Protein AF-A0A955QG50-F1 (afdb_monomer)

Mean predicted aligned error: 5.13 Å

Solvent-accessible surface area (backbone atoms only — not comparable to full-atom values): 16227 Å² total; per-residue (Å²): 112,68,72,60,51,57,48,51,42,65,69,33,20,55,44,67,72,51,50,56,52,47,50,49,50,26,64,75,69,47,32,50,77,40,66,50,76,29,57,61,63,21,25,65,44,49,73,52,28,36,18,30,50,44,84,69,51,75,44,53,45,12,76,39,41,97,53,35,20,29,28,38,55,55,22,59,63,15,66,42,45,92,40,68,67,59,18,54,53,26,35,52,34,35,53,65,24,54,72,37,94,56,36,37,80,37,75,40,63,43,28,57,66,54,53,51,50,39,41,74,71,58,24,31,45,79,72,46,82,53,102,56,37,34,36,50,37,74,31,93,53,49,86,51,36,50,40,35,35,31,39,53,87,32,45,86,80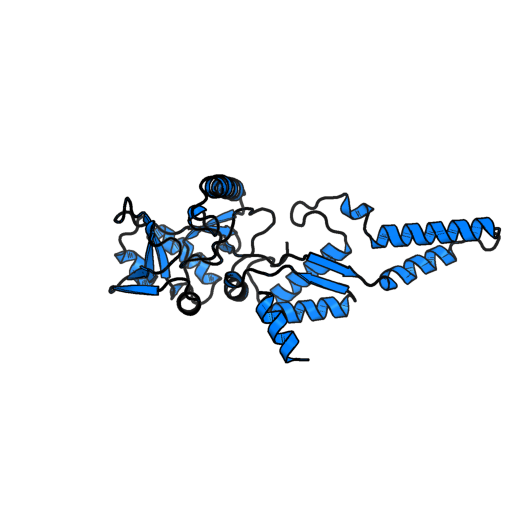,62,78,53,84,63,47,71,63,51,50,56,56,50,54,58,28,37,77,70,28,80,62,41,70,69,8,26,39,35,30,36,11,42,61,95,42,66,84,60,55,40,72,40,42,21,37,19,31,57,76,85,40,35,49,26,27,65,39,54,49,69,70,47,76,49,67,50,71,70,78,49,46,64,66,38,49,56,49,58,71,67,53,64,90,86,53,51,74,68,55,48,53,51,50,52,52,50,40,49,52,51,44,51,43,58,75,68,28,65,72,47,50,74,47,71,41,95,65,58,39,67,46,32,74,67,54,49,51,53,47,49,51,48,32,51,50,40,38,74,74,66,44,67,29,66,49,48,51,89

Foldseek 3Di:
DVVVVVVVCLQQLAAPLLVVLLVVLCVVQVKDWAWHRFQNLQSVVQVQQFAADFPLQPAAAACADLRHQFRFLQNCRHPCNPPPVSRVVNNVSSVSSCVDPFKDKAFDKDAPVSVVVCVVVQRWDFPDDDPFKTWIHRHPCRQFKTKMWGQLVNLVVPPEPPSVVNNVLQVLQCVRGPRSNRTTGMWMDTPVGRPPIYTTMGMGTPVVSGTHGHATGTPDMGHDLVVLVVVLVVQLVPQDPPDDPVSSVVSNVVSVVVSVCVNVQVVQQVDADPGQGRDHPVRVVSQVSSQVVSVVVVRRNHGRHD

Nearest PDB structures (foldseek):
  1k90-assembly1_C  TM=8.405E-01  e=2.624E-23  Bacillus anthracis
  1k90-assembly1_A  TM=8.238E-01  e=3.577E-23  Bacillus anthracis
  1k90-assembly1_B  TM=8.258E-01  e=9.065E-23  Bacillus anthracis
  1sk6-assembly3_C  TM=8.381E-01  e=2.297E-22  Bacillus anthracis
  2col-assembly1_A  TM=7.990E-01  e=1.303E-21  Bordetella pertussis

pLDDT: mean 93.06, std 5.3, range [60.09, 98.62]

Sequence (306 aa):
MERNETRAILESGIVPQHMEAFKNIANQENVFILFRPVNKNSTALIAQGYGTKGLDIHAKSSDWGPQAGFICTDQDLSKKFGDAGAVGKGNQDVVASLSKAHIVDLPLVITQERHRELMGEGKYAVKHREEHMLTLHQFKGDARYHMKLIPFQSLESSGIEGVAQLKQKIEGMGQKIQKLHEGYLVVYAKSEAPLASRPVFVLGYKDPGVPVTADYDVFAICPSLSRYSDAYRKRLEAIPTGATKKEQITAKWQALGKTVSEALGQRERRTVDPNMGQLTGLQRKIVQMMNDQVRGLGYQGGNVVH

Radius of gyration: 24.73 Å; Cα contacts (8 Å, |Δi|>4): 523; chains: 1; bounding box: 60×38×81 Å

Secondary structure (DSSP, 8-state):
-HHHHHHHHHHHTS-HHHHHHHHHHHHHHTEEEEEPPPPHHHHHHHHTT-EE--TT--SPPP-SSTTTTS-BSSGGGSTTTT-HHHHHHHHHHHHHHHTSTTEEEEE-EE-HHHHHHHHHTTS-EEEEEETTEEEEESSTTTTTEEEEEEEGGGSGGG--TTHHHHHHHHHHHHTTSTTGGGSEEEEEEETTEEEEEEE-EEEEETTTTEEEE----EEEEEE-GGGGHHHHHHHHHTS-TT--HHHHHHHHHHHHHHHHHHHTTTTGGGSPBTTTBS--HHHHHHHHHHHHHHHHTT--SS-S--

Structure (mmCIF, N/CA/C/O backbone):
data_AF-A0A955QG50-F1
#
_entry.id   AF-A0A955QG50-F1
#
loop_
_atom_site.group_PDB
_atom_site.id
_atom_site.type_symbol
_atom_site.label_atom_id
_atom_site.label_alt_id
_atom_site.label_comp_id
_atom_site.label_asym_id
_atom_site.label_entity_id
_atom_site.label_seq_id
_atom_site.pdbx_PDB_ins_code
_atom_site.Cartn_x
_atom_site.Cartn_y
_atom_site.Cartn_z
_atom_site.occupancy
_atom_site.B_iso_or_equiv
_atom_site.auth_seq_id
_atom_site.auth_comp_id
_atom_site.auth_asym_id
_atom_site.auth_atom_id
_atom_site.pdbx_PDB_model_num
ATOM 1 N N . MET A 1 1 ? -27.898 -11.590 -3.309 1.00 60.09 1 MET A N 1
ATOM 2 C CA . MET A 1 1 ? -27.102 -11.013 -2.205 1.00 60.09 1 MET A CA 1
ATOM 3 C C . MET A 1 1 ? -25.612 -11.218 -2.475 1.00 60.09 1 MET A C 1
ATOM 5 O O . MET A 1 1 ? -24.904 -10.230 -2.580 1.00 60.09 1 MET A O 1
ATOM 9 N N . GLU A 1 2 ? -25.190 -12.449 -2.773 1.00 66.75 2 GLU A N 1
ATOM 10 C CA . GLU A 1 2 ? -23.807 -12.837 -3.127 1.00 66.75 2 GLU A CA 1
ATOM 11 C C . GLU A 1 2 ? -23.157 -11.994 -4.249 1.00 66.75 2 GLU A C 1
ATOM 13 O O . GLU A 1 2 ? -22.043 -11.505 -4.097 1.00 66.75 2 GLU A O 1
ATOM 18 N N . ARG A 1 3 ? -23.888 -11.678 -5.333 1.00 70.38 3 ARG A N 1
ATOM 19 C CA . ARG A 1 3 ? -23.363 -10.821 -6.422 1.00 70.38 3 ARG A CA 1
ATOM 20 C C . ARG A 1 3 ? -22.988 -9.398 -5.979 1.00 70.38 3 ARG A C 1
ATOM 22 O O . ARG A 1 3 ? -22.080 -8.807 -6.558 1.00 70.38 3 ARG A O 1
ATOM 29 N N . ASN A 1 4 ? -23.685 -8.837 -4.988 1.00 85.25 4 ASN A N 1
ATOM 30 C CA . ASN A 1 4 ? -23.410 -7.476 -4.513 1.00 85.25 4 ASN A CA 1
ATOM 31 C C . ASN A 1 4 ? -22.177 -7.448 -3.611 1.00 85.25 4 ASN A C 1
ATOM 33 O O . ASN A 1 4 ? -21.406 -6.495 -3.661 1.00 85.25 4 ASN A O 1
ATOM 37 N N . GLU A 1 5 ? -21.978 -8.505 -2.828 1.00 88.31 5 GLU A N 1
ATOM 38 C CA . GLU A 1 5 ? -20.808 -8.659 -1.974 1.00 88.31 5 GLU A CA 1
ATOM 39 C C . GLU A 1 5 ? -19.536 -8.815 -2.805 1.00 88.31 5 GLU A C 1
ATOM 41 O O . GLU A 1 5 ? -18.619 -8.013 -2.658 1.00 88.31 5 GLU A O 1
ATOM 46 N N . THR A 1 6 ? -19.506 -9.755 -3.758 1.00 90.06 6 THR A N 1
ATOM 47 C CA . THR A 1 6 ? -18.345 -9.935 -4.645 1.00 90.06 6 THR A CA 1
ATOM 48 C C . THR A 1 6 ? -17.976 -8.633 -5.353 1.00 90.06 6 THR A C 1
ATOM 50 O O . THR A 1 6 ? -16.804 -8.265 -5.420 1.00 90.06 6 THR A O 1
ATOM 53 N N . ARG A 1 7 ? -18.979 -7.892 -5.840 1.00 92.88 7 ARG A N 1
ATOM 54 C CA . ARG A 1 7 ? -18.764 -6.591 -6.473 1.00 92.88 7 ARG A CA 1
ATOM 55 C C . ARG A 1 7 ? -18.164 -5.567 -5.506 1.00 92.88 7 ARG A C 1
ATOM 57 O O . ARG A 1 7 ? -17.213 -4.890 -5.881 1.00 92.88 7 ARG A O 1
ATOM 64 N N . ALA A 1 8 ? -18.684 -5.465 -4.283 1.00 93.06 8 ALA A N 1
ATOM 65 C CA . ALA A 1 8 ? -18.167 -4.538 -3.278 1.00 93.06 8 ALA A CA 1
ATOM 66 C C . ALA A 1 8 ? -16.707 -4.850 -2.908 1.00 93.06 8 ALA A C 1
ATOM 68 O O . ALA A 1 8 ? -15.890 -3.935 -2.815 1.00 93.06 8 ALA A O 1
ATOM 69 N N . ILE A 1 9 ? -16.355 -6.134 -2.776 1.00 93.75 9 ILE A N 1
ATOM 70 C CA . ILE A 1 9 ? -14.975 -6.568 -2.519 1.00 93.75 9 ILE A CA 1
ATOM 71 C C . ILE A 1 9 ? -14.063 -6.128 -3.669 1.00 93.75 9 ILE A C 1
ATOM 73 O O . ILE A 1 9 ? -13.053 -5.467 -3.429 1.00 93.75 9 ILE A O 1
ATOM 77 N N . LEU A 1 10 ? -14.445 -6.406 -4.918 1.00 90.94 10 LEU A N 1
ATOM 78 C CA . LEU A 1 10 ? -13.664 -6.017 -6.096 1.00 90.94 10 LEU A CA 1
ATOM 79 C C . LEU A 1 10 ? -13.509 -4.493 -6.234 1.00 90.94 10 LEU A C 1
ATOM 81 O O . LEU A 1 10 ? -12.442 -3.997 -6.596 1.00 90.94 10 LEU A O 1
ATOM 85 N N . GLU A 1 11 ? -14.562 -3.726 -5.951 1.00 94.12 11 GLU A N 1
ATOM 86 C CA . GLU A 1 11 ? -14.521 -2.264 -6.031 1.00 94.12 11 GLU A CA 1
ATOM 87 C C . GLU A 1 11 ? -13.719 -1.626 -4.887 1.00 94.12 11 GLU A C 1
ATOM 89 O O . GLU A 1 11 ? -13.136 -0.561 -5.095 1.00 94.12 11 GLU A O 1
ATOM 94 N N . SER A 1 12 ? -13.622 -2.288 -3.727 1.00 95.50 12 SER A N 1
ATOM 95 C CA . SER A 1 12 ? -12.855 -1.800 -2.573 1.00 95.50 12 SER A CA 1
ATOM 96 C C . SER A 1 12 ? -11.343 -1.743 -2.815 1.00 95.50 12 SER A C 1
ATOM 98 O O . SER A 1 12 ? -10.662 -0.930 -2.195 1.00 95.50 12 SER A O 1
ATOM 100 N N . GLY A 1 13 ? -10.814 -2.607 -3.690 1.00 95.62 13 GLY A N 1
ATOM 101 C CA . GLY A 1 13 ? -9.374 -2.784 -3.903 1.00 95.62 13 GLY A CA 1
ATOM 102 C C . GLY A 1 13 ? -8.652 -3.558 -2.787 1.00 95.62 13 GLY A C 1
ATOM 103 O O . GLY A 1 13 ? -7.428 -3.698 -2.834 1.00 95.62 13 GLY A O 1
ATOM 104 N N . ILE A 1 14 ? -9.373 -4.080 -1.792 1.00 97.31 14 ILE A N 1
ATOM 105 C CA . ILE A 1 14 ? -8.819 -4.971 -0.765 1.00 97.31 14 ILE A CA 1
ATOM 106 C C . ILE A 1 14 ? -8.705 -6.387 -1.338 1.00 97.31 14 ILE A C 1
ATOM 108 O O . ILE A 1 14 ? -9.565 -6.840 -2.093 1.00 97.31 14 ILE A O 1
ATOM 112 N N . VAL A 1 15 ? -7.634 -7.099 -0.981 1.00 97.19 15 VAL A N 1
ATOM 113 C CA . VAL A 1 15 ? -7.433 -8.492 -1.399 1.00 97.19 15 VAL A CA 1
ATOM 114 C C . VAL A 1 15 ? -8.582 -9.347 -0.840 1.00 97.19 15 VAL A C 1
ATOM 116 O O . VAL A 1 15 ? -8.819 -9.298 0.369 1.00 97.19 15 VAL A O 1
ATOM 119 N N . PRO A 1 16 ? -9.286 -10.153 -1.662 1.00 95.94 16 PRO A N 1
ATOM 120 C CA . PRO A 1 16 ? -10.487 -10.867 -1.219 1.00 95.94 16 PRO A CA 1
ATOM 121 C C . PRO A 1 16 ? -10.286 -11.722 0.038 1.00 95.94 16 PRO A C 1
ATOM 123 O O . PRO A 1 16 ? -11.096 -11.670 0.956 1.00 95.94 16 PRO A O 1
ATOM 126 N N . GLN A 1 17 ? -9.163 -12.439 0.129 1.00 96.38 17 GLN A N 1
ATOM 127 C CA . GLN A 1 17 ? -8.830 -13.260 1.299 1.00 96.38 17 GLN A CA 1
ATOM 128 C C . GLN A 1 17 ? -8.652 -12.419 2.575 1.00 96.38 17 GLN A C 1
ATOM 130 O O . GLN A 1 17 ? -9.072 -12.836 3.653 1.00 96.38 17 GLN A O 1
ATOM 135 N N . HIS A 1 18 ? -8.084 -11.212 2.460 1.00 97.88 18 HIS A N 1
ATOM 136 C CA . HIS A 1 18 ? -7.947 -10.288 3.589 1.00 97.88 18 HIS A CA 1
ATOM 137 C C . HIS A 1 18 ? -9.318 -9.757 4.026 1.00 97.88 18 HIS A C 1
ATOM 139 O O . HIS A 1 18 ? -9.587 -9.660 5.220 1.00 97.88 18 HIS A O 1
ATOM 145 N N . MET A 1 19 ? -10.211 -9.466 3.073 1.00 96.81 19 MET A N 1
ATOM 146 C CA . MET A 1 19 ? -11.571 -9.023 3.386 1.00 96.81 19 MET A CA 1
ATOM 147 C C . MET A 1 19 ? -12.362 -10.091 4.151 1.00 96.81 19 MET A C 1
ATOM 149 O O . MET A 1 19 ? -13.038 -9.764 5.125 1.00 96.81 19 MET A O 1
ATOM 153 N N . GLU A 1 20 ? -12.240 -11.366 3.776 1.00 95.94 20 GLU A N 1
ATOM 154 C CA . GLU A 1 20 ? -12.865 -12.464 4.526 1.00 95.94 20 GLU A CA 1
ATOM 155 C C . GLU A 1 20 ? -12.338 -12.555 5.965 1.00 95.94 20 GLU A C 1
ATOM 157 O O . GLU A 1 20 ? -13.119 -12.687 6.911 1.00 95.94 20 GLU A O 1
ATOM 162 N N . ALA A 1 21 ? -11.029 -12.384 6.167 1.00 97.56 21 ALA A N 1
ATOM 163 C CA . ALA A 1 21 ? -10.463 -12.299 7.510 1.00 97.56 21 ALA A CA 1
ATOM 164 C C . ALA A 1 21 ? -11.029 -11.109 8.309 1.00 97.56 21 ALA A C 1
ATOM 166 O O . ALA A 1 21 ? -11.374 -11.249 9.484 1.00 97.56 21 ALA A O 1
ATOM 167 N N . PHE A 1 22 ? -11.189 -9.944 7.678 1.00 98.06 22 PHE A N 1
ATOM 168 C CA . PHE A 1 22 ? -11.735 -8.753 8.335 1.00 98.06 22 PHE A CA 1
ATOM 169 C C . PHE A 1 22 ? -13.220 -8.897 8.676 1.00 98.06 22 PHE A C 1
ATOM 171 O O . PHE A 1 22 ? -13.640 -8.452 9.746 1.00 98.06 22 PHE A O 1
ATOM 178 N N . LYS A 1 23 ? -14.005 -9.579 7.834 1.00 97.00 23 LYS A N 1
ATOM 179 C CA . LYS A 1 23 ? -15.396 -9.947 8.140 1.00 97.00 23 LYS A CA 1
ATOM 180 C C . LYS A 1 23 ? -15.485 -10.806 9.401 1.00 97.00 23 LYS A C 1
ATOM 182 O O . LYS A 1 23 ? -16.332 -10.549 10.256 1.00 97.00 23 LYS A O 1
ATOM 187 N N . ASN A 1 24 ? -14.585 -11.776 9.564 1.00 97.38 24 ASN A N 1
ATOM 188 C CA . ASN A 1 24 ? -14.544 -12.608 10.768 1.00 97.38 24 ASN A CA 1
ATOM 189 C C . ASN A 1 24 ? -14.234 -11.785 12.024 1.00 97.38 24 ASN A C 1
ATOM 191 O O . ASN A 1 24 ? -14.904 -11.955 13.041 1.00 97.38 24 ASN A O 1
ATOM 195 N N . ILE A 1 25 ? -13.290 -10.841 11.939 1.00 98.06 25 ILE A N 1
ATOM 196 C CA . ILE A 1 25 ? -12.978 -9.919 13.044 1.00 98.06 25 ILE A CA 1
ATOM 197 C C . ILE A 1 25 ? -14.194 -9.052 13.391 1.00 98.06 25 ILE A C 1
ATOM 199 O O . ILE A 1 25 ? -14.537 -8.920 14.567 1.00 98.06 25 ILE A O 1
ATOM 203 N N . ALA A 1 26 ? -14.857 -8.479 12.383 1.00 97.62 26 ALA A N 1
ATOM 204 C CA . ALA A 1 26 ? -16.042 -7.644 12.565 1.00 97.62 26 ALA A CA 1
ATOM 205 C C . ALA A 1 26 ? -17.158 -8.398 13.310 1.00 97.62 26 ALA A C 1
ATOM 207 O O . ALA A 1 26 ? -17.719 -7.878 14.278 1.00 97.62 26 ALA A O 1
ATOM 208 N N . ASN A 1 27 ? -17.408 -9.653 12.921 1.00 96.94 27 ASN A N 1
ATOM 209 C CA . ASN A 1 27 ? -18.382 -10.529 13.571 1.00 96.94 27 ASN A CA 1
ATOM 210 C C . ASN A 1 27 ? -17.970 -10.895 15.004 1.00 96.94 27 ASN A C 1
ATOM 212 O O . ASN A 1 27 ? -18.775 -10.771 15.925 1.00 96.94 27 ASN A O 1
ATOM 216 N N . GLN A 1 28 ? -16.716 -11.309 15.208 1.00 96.06 28 GLN A N 1
ATOM 217 C CA . GLN A 1 28 ? -16.199 -11.717 16.516 1.00 96.06 28 GLN A CA 1
ATOM 218 C C . GLN A 1 28 ? -16.246 -10.575 17.537 1.00 96.06 28 GLN A C 1
ATOM 220 O O . GLN A 1 28 ? -16.615 -10.778 18.692 1.00 96.06 28 GLN A O 1
ATOM 225 N N . GLU A 1 29 ? -15.856 -9.370 17.127 1.00 95.25 29 GLU A N 1
ATOM 226 C CA . GLU A 1 29 ? -15.762 -8.221 18.028 1.00 95.25 29 GLU A CA 1
ATOM 227 C C . GLU A 1 29 ? -17.046 -7.383 18.073 1.00 95.25 29 GLU A C 1
ATOM 229 O O . GLU A 1 29 ? -17.126 -6.438 18.867 1.00 95.25 29 GLU A O 1
ATOM 234 N N . ASN A 1 30 ? -18.053 -7.759 17.274 1.00 95.25 30 ASN A N 1
ATOM 235 C CA . ASN A 1 30 ? -19.328 -7.067 17.112 1.00 95.25 30 ASN A CA 1
ATOM 236 C C . ASN A 1 30 ? -19.129 -5.571 16.800 1.00 95.25 30 ASN A C 1
ATOM 238 O O . ASN A 1 30 ? -19.565 -4.677 17.541 1.00 95.25 30 ASN A O 1
ATOM 242 N N . VAL A 1 31 ? -18.392 -5.313 15.718 1.00 96.00 31 VAL A N 1
ATOM 243 C CA . VAL A 1 31 ? -18.045 -3.972 15.238 1.00 96.00 31 VAL A CA 1
ATOM 244 C C . VAL A 1 31 ? -18.315 -3.853 13.739 1.00 96.00 31 VAL A C 1
ATOM 246 O O . VAL A 1 31 ? -18.146 -4.816 12.997 1.00 96.00 31 VAL A O 1
ATOM 249 N N . PHE A 1 32 ? -18.654 -2.653 13.268 1.00 97.50 32 PHE A N 1
ATOM 250 C CA . PHE A 1 32 ? -18.502 -2.330 11.847 1.00 97.50 32 PHE A CA 1
ATOM 251 C C . PHE A 1 32 ? -17.087 -1.818 11.587 1.00 97.50 32 PHE A C 1
ATOM 253 O O . PHE A 1 32 ? -16.575 -0.998 12.352 1.00 97.50 32 PHE A O 1
ATOM 260 N N . ILE A 1 33 ? -16.479 -2.269 10.492 1.00 97.69 33 ILE A N 1
ATOM 261 C CA . ILE A 1 33 ? -15.189 -1.778 10.002 1.00 97.69 33 ILE A CA 1
ATOM 262 C C . ILE A 1 33 ? -15.431 -1.173 8.623 1.00 97.69 33 ILE A C 1
ATOM 264 O O . ILE A 1 33 ? -15.958 -1.835 7.731 1.00 97.69 33 ILE A O 1
ATOM 268 N N . LEU A 1 34 ? -15.087 0.100 8.464 1.00 97.88 34 LEU A N 1
ATOM 269 C CA . LEU A 1 34 ? -15.244 0.839 7.220 1.00 97.88 34 LEU A CA 1
ATOM 270 C C . LEU A 1 34 ? -13.857 1.181 6.688 1.00 97.88 34 LEU A C 1
ATOM 272 O O . LEU A 1 34 ? -13.035 1.719 7.427 1.00 97.88 34 LEU A O 1
ATOM 276 N N . PHE A 1 35 ? -13.625 0.925 5.405 1.00 97.50 35 PHE A N 1
ATOM 277 C CA . PHE A 1 35 ? -12.375 1.240 4.715 1.00 97.50 35 PHE A CA 1
ATOM 278 C C . PHE A 1 35 ? -12.600 2.322 3.664 1.00 97.50 35 PHE A C 1
ATOM 280 O O . PHE A 1 35 ? -13.670 2.399 3.053 1.00 97.50 35 PHE A O 1
ATOM 287 N N . ARG A 1 36 ? -11.581 3.148 3.423 1.00 96.44 36 ARG A N 1
ATOM 288 C CA . ARG A 1 36 ? -11.53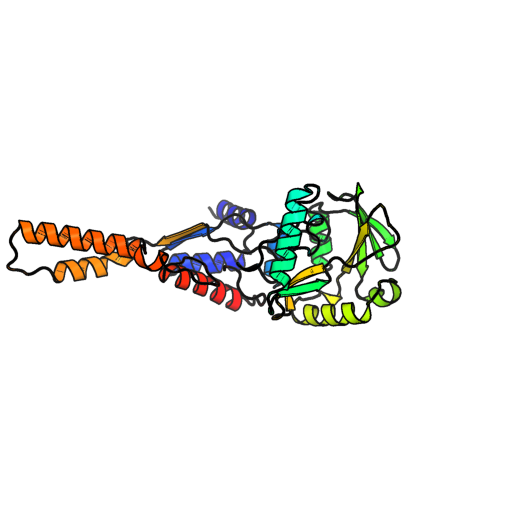1 3.963 2.206 1.00 96.44 36 ARG A CA 1
ATOM 289 C C . ARG A 1 36 ? -11.174 3.068 1.009 1.00 96.44 36 ARG A C 1
ATOM 291 O O . ARG A 1 36 ? -10.524 2.042 1.204 1.00 96.44 36 ARG A O 1
ATOM 298 N N . PRO A 1 37 ? -11.553 3.447 -0.225 1.00 95.06 37 PRO A N 1
ATOM 299 C CA . PRO A 1 37 ? -11.146 2.703 -1.411 1.00 95.06 37 PRO A CA 1
ATOM 300 C C . PRO A 1 37 ? -9.621 2.618 -1.530 1.00 95.06 37 PRO A C 1
ATOM 302 O O . PRO A 1 37 ? -8.927 3.637 -1.490 1.00 95.06 37 PRO A O 1
ATOM 305 N N . VAL A 1 38 ? -9.115 1.404 -1.720 1.00 94.69 38 VAL A N 1
ATOM 306 C CA . VAL A 1 38 ? -7.700 1.126 -1.966 1.00 94.69 38 VAL A CA 1
ATOM 307 C C . VAL A 1 38 ? -7.415 1.303 -3.455 1.00 94.69 38 VAL A C 1
ATOM 309 O O . VAL A 1 38 ? -8.255 1.033 -4.317 1.00 94.69 38 VAL A O 1
ATOM 312 N N . ASN A 1 39 ? -6.212 1.772 -3.788 1.00 91.12 39 ASN A N 1
ATOM 313 C CA . ASN A 1 39 ? -5.788 1.861 -5.181 1.00 91.12 39 ASN A CA 1
ATOM 314 C C . ASN A 1 39 ? -5.810 0.465 -5.825 1.00 91.12 39 ASN A C 1
ATOM 316 O O . ASN A 1 39 ? -5.065 -0.412 -5.399 1.00 91.12 39 ASN A O 1
ATOM 320 N N . LYS A 1 40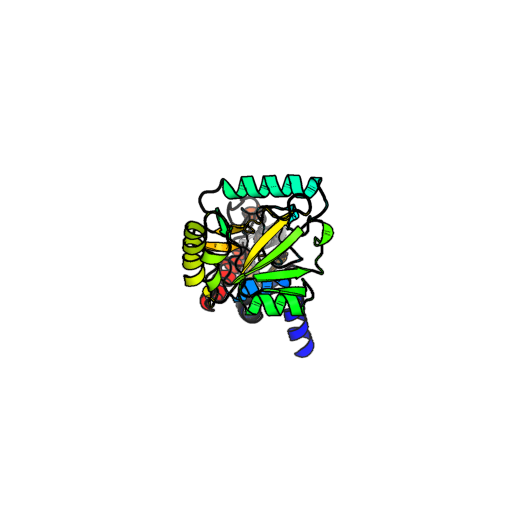 ? -6.608 0.269 -6.880 1.00 92.25 40 LYS A N 1
ATOM 321 C CA . LYS A 1 40 ? -6.725 -1.029 -7.568 1.00 92.25 40 LYS A CA 1
ATOM 322 C C . LYS A 1 40 ? -5.395 -1.529 -8.136 1.00 92.25 40 LYS A C 1
ATOM 324 O O . LYS A 1 40 ? -5.126 -2.722 -8.084 1.00 92.25 40 LYS A O 1
ATOM 329 N N . ASN A 1 41 ? -4.503 -0.617 -8.531 1.00 93.06 41 ASN A N 1
ATOM 330 C CA . ASN A 1 41 ? -3.153 -0.982 -8.971 1.00 93.06 41 ASN A CA 1
ATOM 331 C C . ASN A 1 41 ? -2.301 -1.589 -7.835 1.00 93.06 41 ASN A C 1
ATOM 333 O O . ASN A 1 41 ? -1.200 -2.062 -8.100 1.00 93.06 41 ASN A O 1
ATOM 337 N N . SER A 1 42 ? -2.742 -1.508 -6.578 1.00 95.38 42 SER A N 1
ATOM 338 C CA . SER A 1 42 ? -2.035 -2.029 -5.407 1.00 95.38 42 SER A CA 1
ATOM 339 C C . SER A 1 42 ? -2.564 -3.387 -4.956 1.00 95.38 42 SER A C 1
ATOM 341 O O . SER A 1 42 ? -1.844 -4.097 -4.268 1.00 95.38 42 SER A O 1
ATOM 343 N N . THR A 1 43 ? -3.775 -3.790 -5.353 1.00 95.31 43 THR A N 1
ATOM 344 C CA . THR A 1 43 ? -4.405 -5.029 -4.868 1.00 95.31 43 THR A CA 1
ATOM 345 C C . THR A 1 43 ? -3.549 -6.259 -5.170 1.00 95.31 43 THR A C 1
ATOM 347 O O . THR A 1 43 ? -3.243 -7.026 -4.258 1.00 95.31 43 THR A O 1
ATOM 350 N N . ALA A 1 44 ? -3.100 -6.418 -6.420 1.00 94.50 44 ALA A N 1
ATOM 351 C CA . ALA A 1 44 ? -2.232 -7.528 -6.812 1.00 94.50 44 ALA A CA 1
ATOM 352 C C . ALA A 1 44 ? -0.851 -7.461 -6.138 1.00 94.50 44 ALA A C 1
ATOM 354 O O . ALA A 1 44 ? -0.316 -8.488 -5.732 1.00 94.50 44 ALA A O 1
ATOM 355 N N . LEU A 1 45 ? -0.300 -6.256 -5.950 1.00 96.75 45 LEU A N 1
ATOM 356 C CA . LEU A 1 45 ? 0.980 -6.063 -5.263 1.00 96.75 45 LEU A CA 1
ATOM 357 C C . LEU A 1 45 ? 0.891 -6.499 -3.791 1.00 96.75 45 LEU A C 1
ATOM 359 O O . LEU A 1 45 ? 1.750 -7.227 -3.306 1.00 96.75 45 LEU A O 1
ATOM 363 N N . ILE A 1 46 ? -0.185 -6.131 -3.093 1.00 96.75 46 ILE A N 1
ATOM 364 C CA . ILE A 1 46 ? -0.414 -6.561 -1.707 1.00 96.75 46 ILE A CA 1
ATOM 365 C C . ILE A 1 46 ? -0.566 -8.087 -1.642 1.00 96.75 46 ILE A C 1
ATOM 367 O O . ILE A 1 46 ? 0.048 -8.726 -0.792 1.00 96.75 46 ILE A O 1
ATOM 371 N N . ALA A 1 47 ? -1.319 -8.690 -2.570 1.00 94.81 47 ALA A N 1
ATOM 372 C CA . ALA A 1 47 ? -1.466 -10.147 -2.644 1.00 94.81 47 ALA A CA 1
ATOM 373 C C . ALA A 1 47 ? -0.132 -10.877 -2.903 1.00 94.81 47 ALA A C 1
ATOM 375 O O . ALA A 1 47 ? 0.059 -11.992 -2.430 1.00 94.81 47 ALA A O 1
ATOM 376 N N . GLN A 1 48 ? 0.801 -10.244 -3.620 1.00 92.81 48 GLN A N 1
ATOM 377 C CA . GLN A 1 48 ? 2.142 -10.772 -3.899 1.00 92.81 48 GLN A CA 1
ATOM 378 C C . GLN A 1 48 ? 3.143 -10.559 -2.748 1.00 92.81 48 GLN A C 1
ATOM 380 O O . GLN A 1 48 ? 4.293 -10.981 -2.860 1.00 92.81 48 GLN A O 1
ATOM 385 N N . GLY A 1 49 ? 2.735 -9.919 -1.647 1.00 93.75 49 GLY A N 1
ATOM 386 C CA . GLY A 1 49 ? 3.579 -9.724 -0.465 1.00 93.75 49 GLY A CA 1
ATOM 387 C C . GLY A 1 49 ? 4.466 -8.477 -0.494 1.00 93.75 49 GLY A C 1
ATOM 388 O O . GLY A 1 49 ? 5.354 -8.356 0.350 1.00 93.75 49 GLY A O 1
ATOM 389 N N . TYR A 1 50 ? 4.235 -7.538 -1.421 1.00 96.56 50 TYR A N 1
ATOM 390 C CA . TYR A 1 50 ? 4.856 -6.211 -1.347 1.00 96.56 50 TYR A CA 1
ATOM 391 C C . TYR A 1 50 ? 4.394 -5.482 -0.084 1.00 96.56 50 TYR A C 1
ATOM 393 O O . TYR A 1 50 ? 3.255 -5.655 0.342 1.00 96.56 50 TYR A O 1
ATOM 401 N N . GLY A 1 51 ? 5.258 -4.643 0.491 1.00 96.62 51 GLY A N 1
ATOM 402 C CA . GLY A 1 51 ? 4.929 -3.898 1.703 1.00 96.62 51 GLY A CA 1
ATOM 403 C C . GLY A 1 51 ? 3.882 -2.818 1.450 1.00 96.62 51 GLY A C 1
ATOM 404 O O . GLY A 1 51 ? 3.707 -2.367 0.319 1.00 96.62 51 GLY A O 1
ATOM 405 N N . THR A 1 52 ? 3.208 -2.344 2.494 1.00 97.06 52 THR A N 1
ATOM 406 C CA . THR A 1 52 ? 2.321 -1.175 2.385 1.00 97.06 52 THR A CA 1
ATOM 407 C C . THR A 1 52 ? 2.915 0.012 3.120 1.00 97.06 52 THR A C 1
ATOM 409 O O . THR A 1 52 ? 3.587 -0.158 4.133 1.00 97.06 52 THR A O 1
ATOM 412 N N . LYS A 1 53 ? 2.708 1.218 2.595 1.00 94.19 53 LYS A N 1
ATOM 413 C CA . LYS A 1 53 ? 3.258 2.437 3.190 1.00 94.19 53 LYS A CA 1
ATOM 414 C C . LYS A 1 53 ? 2.672 2.703 4.586 1.00 94.19 53 LYS A C 1
ATOM 416 O O . LYS A 1 53 ? 1.462 2.638 4.769 1.00 94.19 53 LYS A O 1
ATOM 421 N N . GLY A 1 54 ? 3.526 3.060 5.536 1.00 92.38 54 GLY A N 1
ATOM 422 C CA . GLY A 1 54 ? 3.124 3.531 6.856 1.00 92.38 54 GLY A CA 1
ATOM 423 C C . GLY A 1 54 ? 2.985 5.051 6.926 1.00 92.38 54 GLY A C 1
ATOM 424 O O . GLY A 1 54 ? 3.128 5.773 5.932 1.00 92.38 54 GLY A O 1
ATOM 425 N N . LEU A 1 55 ? 2.754 5.557 8.141 1.00 91.00 55 LEU A N 1
ATOM 426 C CA . LEU A 1 55 ? 2.696 7.000 8.430 1.00 91.00 55 LEU A CA 1
ATOM 427 C C . LEU A 1 55 ? 4.017 7.726 8.153 1.00 91.00 55 LEU A C 1
ATOM 429 O O . LEU A 1 55 ? 4.071 8.950 8.137 1.00 91.00 55 LEU A O 1
ATOM 433 N N . ASP A 1 56 ? 5.091 6.983 7.940 1.00 91.75 56 ASP A N 1
ATOM 434 C CA . ASP A 1 56 ? 6.422 7.472 7.662 1.00 91.75 56 ASP A CA 1
ATOM 435 C C . ASP A 1 56 ? 6.687 7.785 6.181 1.00 91.75 56 ASP A C 1
ATOM 437 O O . ASP A 1 56 ? 7.681 8.460 5.898 1.00 91.75 56 ASP A O 1
ATOM 441 N N . ILE A 1 57 ? 5.811 7.356 5.267 1.00 95.25 57 ILE A N 1
ATOM 442 C CA . ILE A 1 57 ? 5.940 7.557 3.819 1.00 95.25 57 ILE A CA 1
ATOM 443 C C . ILE A 1 57 ? 4.760 8.394 3.304 1.00 95.25 57 ILE A C 1
ATOM 445 O O . ILE A 1 57 ? 3.643 7.914 3.102 1.00 95.25 57 ILE A O 1
ATOM 449 N N . HIS A 1 58 ? 5.011 9.679 3.038 1.00 94.88 58 HIS A N 1
ATOM 450 C CA . HIS A 1 58 ? 3.972 10.626 2.593 1.00 94.88 58 HIS A CA 1
ATOM 451 C C . HIS A 1 58 ? 3.882 10.808 1.070 1.00 94.88 58 HIS A C 1
ATOM 453 O O . HIS A 1 58 ? 2.851 11.282 0.557 1.00 94.88 58 HIS A O 1
ATOM 459 N N . ALA A 1 59 ? 4.941 10.399 0.363 1.00 95.81 59 ALA A N 1
ATOM 460 C CA . ALA A 1 59 ? 5.050 10.441 -1.088 1.00 95.81 59 ALA A CA 1
ATOM 461 C C . ALA A 1 59 ? 3.899 9.679 -1.768 1.00 95.81 59 ALA A C 1
ATOM 463 O O . ALA A 1 59 ? 3.291 8.760 -1.208 1.00 95.81 59 ALA A O 1
ATOM 464 N N . LYS A 1 60 ? 3.533 10.100 -2.981 1.00 95.31 60 LYS A N 1
ATOM 465 C CA . LYS A 1 60 ? 2.366 9.557 -3.681 1.00 95.31 60 LYS A CA 1
ATOM 466 C C . LYS A 1 60 ? 2.765 8.378 -4.557 1.00 95.31 60 LYS A C 1
ATOM 468 O O . LYS A 1 60 ? 3.816 8.371 -5.193 1.00 95.31 60 LYS A O 1
ATOM 473 N N . SER A 1 61 ? 1.875 7.391 -4.613 1.00 95.81 61 SER A N 1
ATOM 474 C CA . SER A 1 61 ? 1.994 6.284 -5.553 1.00 95.81 61 SER A CA 1
ATOM 475 C C . SER A 1 61 ? 1.660 6.712 -6.983 1.00 95.81 61 SER A C 1
ATOM 477 O O . SER A 1 61 ? 0.971 7.716 -7.209 1.00 95.81 61 SER A O 1
ATOM 479 N N . SER A 1 62 ? 2.133 5.938 -7.954 1.00 97.00 62 SER A N 1
ATOM 480 C CA . SER A 1 62 ? 1.797 6.124 -9.362 1.00 97.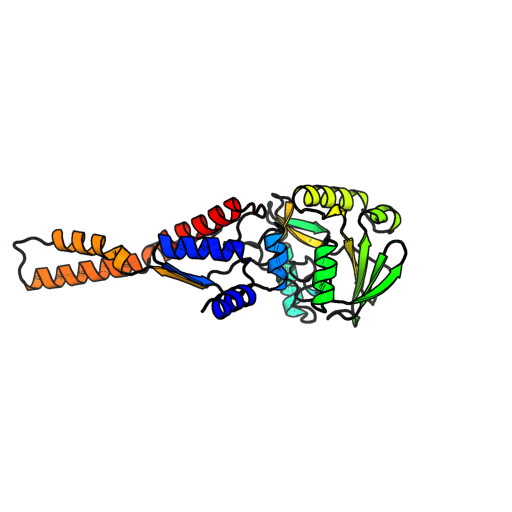00 62 SER A CA 1
ATOM 481 C C . SER A 1 62 ? 0.487 5.438 -9.758 1.00 97.00 62 SER A C 1
ATOM 483 O O . SER A 1 62 ? 0.087 4.424 -9.177 1.00 97.00 62 SER A O 1
ATOM 485 N N . ASP A 1 63 ? -0.196 5.997 -10.755 1.00 95.94 63 ASP A N 1
ATOM 486 C CA . ASP A 1 63 ? -1.412 5.449 -11.361 1.00 95.94 63 ASP A CA 1
ATOM 487 C C . ASP A 1 63 ? -1.262 5.064 -12.847 1.00 95.94 63 ASP A C 1
ATOM 489 O O . ASP A 1 63 ? -2.221 4.552 -13.436 1.00 95.94 63 ASP A O 1
ATOM 493 N N . TRP A 1 64 ? -0.062 5.230 -13.419 1.00 96.31 64 TRP A N 1
ATOM 494 C CA . TRP A 1 64 ? 0.248 5.026 -14.838 1.00 96.31 64 TRP A CA 1
ATOM 495 C C . TRP A 1 64 ? 1.587 4.306 -15.054 1.00 96.31 64 TRP A C 1
ATOM 497 O O . TRP A 1 64 ? 2.419 4.242 -14.150 1.00 96.31 64 TRP A O 1
ATOM 507 N N . GLY A 1 65 ? 1.794 3.789 -16.271 1.00 97.31 65 GLY A N 1
ATOM 508 C CA . GLY A 1 65 ? 3.056 3.175 -16.681 1.00 97.31 65 GLY A CA 1
ATOM 509 C C . GLY A 1 65 ? 3.398 1.868 -15.945 1.00 97.31 65 GLY A C 1
ATOM 510 O O . GLY A 1 65 ? 2.584 1.336 -15.183 1.00 97.31 65 GLY A O 1
ATOM 511 N N . PRO A 1 66 ? 4.605 1.322 -16.171 1.00 97.81 66 PRO A N 1
ATOM 512 C CA . PRO A 1 66 ? 5.104 0.130 -15.481 1.00 97.81 66 PRO A CA 1
ATOM 513 C C . PRO A 1 66 ? 5.233 0.302 -13.960 1.00 97.81 66 PRO A C 1
ATOM 515 O O . PRO A 1 66 ? 5.188 -0.679 -13.224 1.00 97.81 66 PRO A O 1
ATOM 518 N N . GLN A 1 67 ? 5.352 1.539 -13.479 1.00 97.81 67 GLN A N 1
ATOM 519 C CA . GLN A 1 67 ? 5.479 1.886 -12.066 1.00 97.81 67 GLN A CA 1
ATOM 520 C C . GLN A 1 67 ? 4.143 2.039 -11.322 1.00 97.81 67 GLN A C 1
ATOM 522 O O . GLN A 1 67 ? 4.135 2.334 -10.123 1.00 97.81 67 GLN A O 1
ATOM 527 N N . ALA A 1 68 ? 3.005 1.860 -11.999 1.00 98.00 68 ALA A N 1
ATOM 528 C CA . ALA A 1 68 ? 1.686 1.990 -11.392 1.00 98.00 68 ALA A CA 1
ATOM 529 C C . ALA A 1 68 ? 1.553 1.122 -10.125 1.00 98.00 68 ALA A C 1
ATOM 531 O O . ALA A 1 68 ? 1.874 -0.065 -10.126 1.00 98.00 68 ALA A O 1
ATOM 532 N N . GLY A 1 69 ? 1.053 1.720 -9.039 1.00 97.25 69 GLY A N 1
ATOM 533 C CA . GLY A 1 69 ? 0.918 1.079 -7.726 1.00 97.25 69 GLY A CA 1
ATOM 534 C C . GLY A 1 69 ? 2.103 1.303 -6.780 1.00 97.25 69 GLY A C 1
ATOM 535 O O . GLY A 1 69 ? 1.904 1.255 -5.568 1.00 97.25 69 GLY A O 1
ATOM 536 N N . PHE A 1 70 ? 3.295 1.630 -7.282 1.00 98.38 70 PHE A N 1
ATOM 537 C CA . PHE A 1 70 ? 4.485 1.876 -6.459 1.00 98.38 70 PHE A CA 1
ATOM 538 C C . PHE A 1 70 ? 4.671 3.349 -6.096 1.00 98.38 70 PHE A C 1
ATOM 540 O O . PHE A 1 70 ? 4.055 4.234 -6.696 1.00 98.38 70 PHE A O 1
ATOM 547 N N . ILE A 1 71 ? 5.541 3.614 -5.120 1.00 98.25 71 ILE A N 1
ATOM 548 C CA . ILE A 1 71 ? 5.934 4.961 -4.686 1.00 98.25 71 ILE A CA 1
ATOM 549 C C . ILE A 1 71 ? 7.330 5.271 -5.232 1.00 98.25 71 ILE A C 1
ATOM 551 O O . ILE A 1 71 ? 8.332 4.871 -4.648 1.00 98.25 71 ILE A O 1
ATOM 555 N N . CYS A 1 72 ? 7.400 5.956 -6.373 1.00 98.25 72 CYS A N 1
ATOM 556 C CA . CYS A 1 72 ? 8.665 6.288 -7.035 1.00 98.25 72 CYS A CA 1
ATOM 557 C C . CYS A 1 72 ? 9.486 7.310 -6.244 1.00 98.25 72 CYS A C 1
ATOM 559 O O . CYS A 1 72 ? 8.924 8.227 -5.645 1.00 98.25 72 CYS A O 1
ATOM 561 N N . THR A 1 73 ? 10.813 7.196 -6.287 1.00 98.25 73 THR A N 1
ATOM 562 C CA . THR A 1 73 ? 11.702 8.215 -5.704 1.00 98.25 73 THR A CA 1
ATOM 563 C C . THR A 1 73 ? 11.663 9.525 -6.497 1.00 98.25 73 THR A C 1
ATOM 565 O O . THR A 1 73 ? 11.760 10.599 -5.915 1.00 98.25 73 THR A O 1
ATOM 568 N N . ASP A 1 74 ? 11.441 9.439 -7.811 1.00 97.50 74 ASP A N 1
ATOM 569 C CA . ASP A 1 74 ? 11.097 10.570 -8.675 1.00 97.50 74 ASP A CA 1
ATOM 570 C C . ASP A 1 74 ? 9.571 10.738 -8.720 1.00 97.50 74 ASP A C 1
ATOM 572 O O . ASP A 1 74 ? 8.852 9.940 -9.331 1.00 97.50 74 ASP A O 1
ATOM 576 N N . GLN A 1 75 ? 9.046 11.766 -8.052 1.00 97.94 75 GLN A N 1
ATOM 577 C CA . GLN A 1 75 ? 7.604 11.983 -7.952 1.00 97.94 75 GLN A CA 1
ATOM 578 C C . GLN A 1 75 ? 6.968 12.531 -9.230 1.00 97.94 75 GLN A C 1
ATOM 580 O O . GLN A 1 75 ? 5.735 12.526 -9.308 1.00 97.94 75 GLN A O 1
ATOM 585 N N . ASP A 1 76 ? 7.743 12.892 -10.260 1.00 96.88 76 ASP A N 1
ATOM 586 C CA . ASP A 1 76 ? 7.172 13.122 -11.592 1.00 96.88 76 ASP A CA 1
ATOM 587 C C . ASP A 1 76 ? 6.720 11.800 -12.242 1.00 96.88 76 ASP A C 1
ATOM 589 O O . ASP A 1 76 ? 5.859 11.802 -13.112 1.00 96.88 76 ASP A O 1
ATOM 593 N N . LEU A 1 77 ? 7.187 10.643 -11.753 1.00 97.38 77 LEU A N 1
ATOM 594 C CA . LEU A 1 77 ? 6.681 9.323 -12.158 1.00 97.38 77 LEU A CA 1
ATOM 595 C C . LEU A 1 77 ? 5.422 8.883 -11.391 1.00 97.38 77 LEU A C 1
ATOM 597 O O . LEU A 1 77 ? 4.886 7.802 -11.655 1.00 97.38 77 LEU A O 1
ATOM 601 N N . SER A 1 78 ? 4.935 9.696 -10.447 1.00 96.62 78 SER A N 1
ATOM 602 C CA . SER A 1 78 ? 3.742 9.413 -9.639 1.00 96.62 78 SER A CA 1
ATOM 603 C C . SER A 1 78 ? 2.451 9.918 -10.303 1.00 96.62 78 SER A C 1
ATOM 605 O O . SER A 1 78 ? 2.457 10.488 -11.398 1.00 96.62 78 SER A O 1
ATOM 607 N N . LYS A 1 79 ? 1.312 9.798 -9.605 1.00 95.31 79 LYS A N 1
ATOM 608 C CA . LYS A 1 79 ? 0.048 10.428 -10.033 1.00 95.31 79 LYS A CA 1
ATOM 609 C C . LYS A 1 79 ? 0.108 11.960 -10.107 1.00 95.31 79 LYS A C 1
ATOM 611 O O . LYS A 1 79 ? -0.788 12.572 -10.683 1.00 95.31 79 LYS A O 1
ATOM 616 N N . LYS A 1 80 ? 1.144 12.568 -9.515 1.00 96.38 80 LYS A N 1
ATOM 617 C CA . LYS A 1 80 ? 1.422 14.011 -9.540 1.00 96.38 80 LYS A CA 1
ATOM 618 C C . LYS A 1 80 ? 2.156 14.481 -10.798 1.00 96.38 80 LYS A C 1
ATOM 620 O O . LYS A 1 80 ? 2.407 15.674 -10.903 1.00 96.38 80 LYS A O 1
ATOM 625 N N . PHE A 1 81 ? 2.450 13.577 -11.739 1.00 96.06 81 PHE A N 1
ATOM 626 C CA . PHE A 1 81 ? 3.040 13.900 -13.039 1.00 96.06 81 PHE A CA 1
ATOM 627 C C . PHE A 1 81 ? 2.461 15.186 -13.646 1.00 96.06 81 PHE A C 1
ATOM 629 O O . PHE A 1 81 ? 1.240 15.320 -13.780 1.00 96.06 81 PHE A O 1
ATOM 636 N N . GLY A 1 82 ? 3.350 16.101 -14.039 1.00 93.19 82 GLY A N 1
ATOM 637 C CA . GLY A 1 82 ? 2.986 17.354 -14.704 1.00 93.19 82 GLY A CA 1
ATOM 638 C C . GLY A 1 82 ? 2.664 18.531 -13.777 1.00 93.19 82 GLY A C 1
ATOM 639 O O . GLY A 1 82 ? 2.645 19.661 -14.260 1.00 93.19 82 GLY A O 1
ATOM 640 N N . ASP A 1 83 ? 2.484 18.309 -12.474 1.00 96.19 83 ASP A N 1
ATOM 641 C CA . ASP A 1 83 ? 2.315 19.367 -11.471 1.00 96.19 83 ASP A CA 1
ATOM 642 C C . ASP A 1 83 ? 3.652 19.638 -10.769 1.00 96.19 83 ASP A C 1
ATOM 644 O O . ASP A 1 83 ? 4.017 18.962 -9.807 1.00 96.19 83 ASP A O 1
ATOM 648 N N . ALA A 1 84 ? 4.395 20.637 -11.252 1.00 95.81 84 ALA A N 1
ATOM 649 C CA . ALA A 1 84 ? 5.734 20.949 -10.751 1.00 95.81 84 ALA A CA 1
ATOM 650 C C . ALA A 1 84 ? 5.767 21.232 -9.235 1.00 95.81 84 ALA A C 1
ATOM 652 O O . ALA A 1 84 ? 6.717 20.836 -8.557 1.00 95.81 84 ALA A O 1
ATOM 653 N N . GLY A 1 85 ? 4.725 21.871 -8.689 1.00 97.31 85 GLY A N 1
ATOM 654 C CA . GLY A 1 85 ? 4.631 22.168 -7.260 1.00 97.31 85 GLY A CA 1
ATOM 655 C C . GLY A 1 85 ? 4.409 20.903 -6.432 1.00 97.31 85 GLY A C 1
ATOM 656 O O . GLY A 1 85 ? 5.134 20.650 -5.465 1.00 97.31 85 GLY A O 1
ATOM 657 N N . ALA A 1 86 ? 3.450 20.066 -6.838 1.00 97.25 86 ALA A N 1
ATOM 658 C CA . ALA A 1 86 ? 3.184 18.804 -6.153 1.00 97.25 86 ALA A CA 1
ATOM 659 C C . ALA A 1 86 ? 4.335 17.797 -6.296 1.00 97.25 86 ALA A C 1
ATOM 661 O O . ALA A 1 86 ? 4.619 17.071 -5.343 1.00 97.25 86 ALA A O 1
ATOM 662 N N . VAL A 1 87 ? 5.015 17.769 -7.445 1.00 97.81 87 VAL A N 1
ATOM 663 C CA . VAL A 1 87 ? 6.225 16.964 -7.671 1.00 97.81 87 VAL A CA 1
ATOM 664 C C . VAL A 1 87 ? 7.361 17.442 -6.773 1.00 97.81 87 VAL A C 1
ATOM 666 O O . VAL A 1 87 ? 7.968 16.625 -6.084 1.00 97.81 87 VAL A O 1
ATOM 669 N N . GLY A 1 88 ? 7.614 18.753 -6.710 1.00 98.19 88 GLY A N 1
ATOM 670 C CA . GLY A 1 88 ? 8.643 19.327 -5.842 1.00 98.19 88 GLY A CA 1
ATOM 671 C C . GLY A 1 88 ? 8.422 18.975 -4.370 1.00 98.19 88 GLY A C 1
ATOM 672 O O . GLY A 1 88 ? 9.334 18.476 -3.709 1.00 98.19 88 GLY A O 1
ATOM 673 N N . LYS A 1 89 ? 7.189 19.141 -3.872 1.00 98.06 89 LYS A N 1
ATOM 674 C CA . LYS A 1 89 ? 6.825 18.736 -2.506 1.00 98.06 89 LYS A CA 1
ATOM 675 C C . LYS A 1 89 ? 6.945 17.224 -2.302 1.00 98.06 89 LYS A C 1
ATOM 677 O O . LYS A 1 89 ? 7.495 16.788 -1.296 1.00 98.06 89 LYS A O 1
ATOM 682 N N . GLY A 1 90 ? 6.484 16.424 -3.260 1.00 97.88 90 GLY A N 1
ATOM 683 C CA . GLY A 1 90 ? 6.599 14.971 -3.194 1.00 97.88 90 GLY A CA 1
ATOM 684 C C . GLY A 1 90 ? 8.055 14.508 -3.100 1.00 97.88 90 GLY A C 1
ATOM 685 O O . GLY A 1 90 ? 8.361 13.625 -2.307 1.00 97.88 90 GLY A O 1
ATOM 686 N N . ASN A 1 91 ? 8.960 15.106 -3.877 1.00 98.44 91 ASN A N 1
ATOM 687 C CA . ASN A 1 91 ? 10.383 14.771 -3.835 1.00 98.44 91 ASN A CA 1
ATOM 688 C C . ASN A 1 91 ? 11.005 15.122 -2.473 1.00 98.44 91 ASN A C 1
ATOM 690 O O . ASN A 1 91 ? 11.822 14.363 -1.959 1.00 98.44 91 ASN A O 1
ATOM 694 N N . GLN A 1 92 ? 10.578 16.220 -1.838 1.00 98.31 92 GLN A N 1
ATOM 695 C CA . GLN A 1 92 ? 10.970 16.523 -0.455 1.00 98.31 92 GLN A CA 1
ATOM 696 C C . GLN A 1 92 ? 10.458 15.459 0.526 1.00 98.31 92 GLN A C 1
ATOM 698 O O . GLN A 1 92 ? 11.194 15.051 1.422 1.00 98.31 92 GLN A O 1
ATOM 703 N N . ASP A 1 93 ? 9.227 14.974 0.346 1.00 98.00 93 ASP A N 1
ATOM 704 C CA . ASP A 1 93 ? 8.665 13.904 1.179 1.00 98.00 93 ASP A CA 1
ATOM 705 C C . ASP A 1 93 ? 9.421 12.573 0.985 1.00 98.00 93 ASP A C 1
ATOM 707 O O . ASP A 1 93 ? 9.618 11.833 1.951 1.00 98.00 93 ASP A O 1
ATOM 711 N N . VAL A 1 94 ? 9.895 12.277 -0.233 1.00 98.31 94 VAL A N 1
ATOM 712 C CA . VAL A 1 94 ? 10.788 11.136 -0.517 1.00 98.31 94 VAL A CA 1
ATOM 713 C C . VAL A 1 94 ? 12.104 11.280 0.247 1.00 98.31 94 VAL A C 1
ATOM 715 O O . VAL A 1 94 ? 12.493 10.351 0.951 1.00 98.31 94 VAL A O 1
ATOM 718 N N . VAL A 1 95 ? 12.761 12.444 0.173 1.00 98.19 95 VAL A N 1
ATOM 719 C CA . VAL A 1 95 ? 14.015 12.711 0.904 1.00 98.19 95 VAL A CA 1
ATOM 720 C C . VAL A 1 95 ? 13.814 12.566 2.415 1.00 98.19 95 VAL A C 1
ATOM 722 O O . VAL A 1 95 ? 14.612 11.915 3.085 1.00 98.19 95 VAL A O 1
ATOM 725 N N . ALA A 1 96 ? 12.720 13.109 2.953 1.00 97.81 96 ALA A N 1
ATOM 726 C CA . ALA A 1 96 ? 12.378 12.985 4.369 1.00 97.81 96 ALA A CA 1
ATOM 727 C C . ALA A 1 96 ? 12.039 11.544 4.793 1.00 97.81 96 ALA A C 1
ATOM 729 O O . ALA A 1 96 ? 12.159 11.203 5.968 1.00 97.81 96 ALA A O 1
ATOM 730 N N . SER A 1 97 ? 11.596 10.699 3.861 1.00 97.31 97 SER A N 1
ATOM 731 C CA . SER A 1 97 ? 11.377 9.273 4.120 1.00 97.31 97 SER A CA 1
ATOM 732 C C . SER A 1 97 ? 12.713 8.527 4.137 1.00 97.31 97 SER A C 1
ATOM 734 O O . SER A 1 97 ? 13.001 7.813 5.088 1.00 97.31 97 SER A O 1
ATOM 736 N N . LEU A 1 98 ? 13.572 8.753 3.138 1.00 97.69 98 LEU A N 1
ATOM 737 C CA . LEU A 1 98 ? 14.885 8.102 3.020 1.00 97.69 98 LEU A CA 1
ATOM 738 C C . LEU A 1 98 ? 15.877 8.485 4.128 1.00 97.69 98 LEU A C 1
ATOM 740 O O . LEU A 1 98 ? 16.857 7.776 4.337 1.00 97.69 98 LEU A O 1
ATOM 744 N N . SER A 1 99 ? 15.640 9.573 4.866 1.00 97.19 99 SER A N 1
ATOM 745 C CA . SER A 1 99 ? 16.435 9.896 6.059 1.00 97.19 99 SER A CA 1
ATOM 746 C C . SER A 1 99 ? 16.157 8.963 7.247 1.00 97.19 99 SER A C 1
ATOM 748 O O . SER A 1 99 ? 16.904 8.977 8.227 1.00 97.19 99 SER A O 1
ATOM 750 N N . LYS A 1 100 ? 15.100 8.144 7.183 1.00 95.81 100 LYS A N 1
ATOM 751 C CA . LYS A 1 100 ? 14.739 7.171 8.218 1.00 95.81 100 LYS A CA 1
ATOM 752 C C . LYS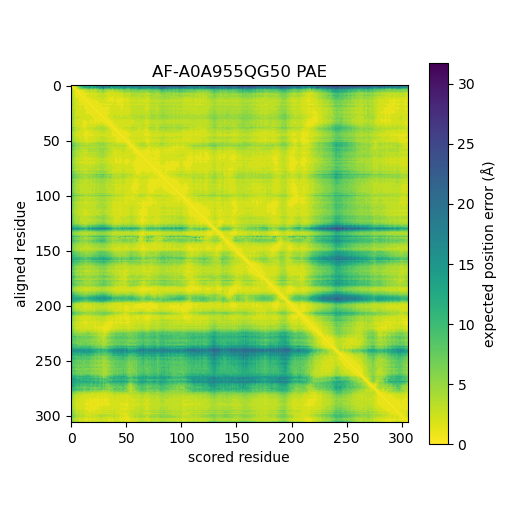 A 1 100 ? 15.461 5.850 7.963 1.00 95.81 100 LYS A C 1
ATOM 754 O O . LYS A 1 100 ? 15.391 5.298 6.871 1.00 95.81 100 LYS A O 1
ATOM 759 N N . ALA A 1 101 ? 16.106 5.307 8.995 1.00 95.12 101 ALA A N 1
ATOM 760 C CA . ALA A 1 101 ? 17.025 4.168 8.874 1.00 95.12 101 ALA A CA 1
ATOM 761 C C . ALA A 1 101 ? 16.406 2.869 8.311 1.00 95.12 101 ALA A C 1
ATOM 763 O O . ALA A 1 101 ? 17.135 2.001 7.822 1.00 95.12 101 ALA A O 1
ATOM 764 N N . HIS A 1 102 ? 15.084 2.710 8.405 1.00 94.81 102 HIS A N 1
ATOM 765 C CA . HIS A 1 102 ? 14.351 1.529 7.945 1.00 94.81 102 HIS A CA 1
ATOM 766 C C . HIS A 1 102 ? 13.713 1.693 6.558 1.00 94.81 102 HIS A C 1
ATOM 768 O O . HIS A 1 102 ? 13.144 0.725 6.053 1.00 94.81 102 HIS A O 1
ATOM 774 N N . ILE A 1 103 ? 13.820 2.866 5.927 1.00 97.00 103 ILE A N 1
ATOM 775 C CA . ILE A 1 103 ? 13.328 3.125 4.567 1.00 97.00 103 ILE A CA 1
ATOM 776 C C . ILE A 1 103 ? 14.516 3.163 3.607 1.00 97.00 103 ILE A C 1
ATOM 778 O O . ILE A 1 103 ? 15.540 3.778 3.887 1.00 97.00 103 ILE A O 1
ATOM 782 N N . VAL A 1 104 ? 14.376 2.503 2.460 1.00 97.31 104 VAL A N 1
ATOM 783 C CA . VAL A 1 104 ? 15.407 2.428 1.416 1.00 97.31 104 VAL A CA 1
ATOM 784 C C . VAL A 1 104 ? 14.802 2.651 0.038 1.00 97.31 104 VAL A C 1
ATOM 786 O O . VAL A 1 104 ? 13.586 2.566 -0.148 1.00 97.31 104 VAL A O 1
ATOM 789 N N . ASP A 1 105 ? 15.658 2.905 -0.946 1.00 97.25 105 ASP A N 1
ATOM 790 C CA . ASP A 1 105 ? 15.298 2.851 -2.353 1.00 97.25 105 ASP A CA 1
ATOM 791 C C . ASP A 1 105 ? 15.675 1.497 -2.978 1.00 97.25 105 ASP A C 1
ATOM 793 O O . ASP A 1 105 ? 16.761 0.927 -2.792 1.00 97.25 105 ASP A O 1
ATOM 797 N N . LEU A 1 106 ? 14.743 0.957 -3.754 1.00 97.69 106 LEU A N 1
ATOM 798 C CA . LEU A 1 106 ? 14.889 -0.320 -4.437 1.00 97.69 106 LEU A CA 1
ATOM 799 C C . LEU A 1 106 ? 14.652 -0.123 -5.935 1.00 97.69 106 LEU A C 1
ATOM 801 O O . LEU A 1 106 ? 13.786 0.672 -6.315 1.00 97.69 106 LEU A O 1
ATOM 805 N N . PRO A 1 107 ? 15.414 -0.813 -6.802 1.00 97.31 107 PRO A N 1
ATOM 806 C CA . PRO A 1 107 ? 15.139 -0.782 -8.228 1.00 97.31 107 PRO A CA 1
ATOM 807 C C . PRO A 1 107 ? 13.773 -1.413 -8.496 1.00 97.31 107 PRO A C 1
ATOM 809 O O . PRO A 1 107 ? 13.422 -2.443 -7.921 1.00 97.31 107 PRO A O 1
ATOM 812 N N . LEU A 1 108 ? 12.991 -0.802 -9.377 1.00 97.94 108 LEU A N 1
ATOM 813 C CA . LEU A 1 108 ? 11.685 -1.322 -9.737 1.00 97.94 108 LEU A CA 1
ATOM 814 C C . LEU A 1 108 ? 11.841 -2.518 -10.679 1.00 97.94 108 LEU A C 1
ATOM 816 O O . LEU A 1 108 ? 12.214 -2.364 -11.843 1.00 97.94 108 LEU A O 1
ATOM 820 N N . VAL A 1 109 ? 11.476 -3.694 -10.175 1.00 96.94 109 VAL A N 1
ATOM 821 C CA . VAL A 1 109 ? 11.290 -4.907 -10.971 1.00 96.94 109 VAL A CA 1
ATOM 822 C C . VAL A 1 109 ? 9.826 -5.316 -10.915 1.00 96.94 109 VAL A C 1
ATOM 824 O O . VAL A 1 109 ? 9.229 -5.370 -9.838 1.00 96.94 109 VAL A O 1
ATOM 827 N N . ILE A 1 110 ? 9.250 -5.601 -12.080 1.00 97.06 110 ILE A N 1
ATOM 828 C CA . ILE A 1 110 ? 7.884 -6.116 -12.202 1.00 97.06 110 ILE A CA 1
ATOM 829 C C . ILE A 1 110 ? 7.915 -7.551 -12.716 1.00 97.06 110 ILE A C 1
ATOM 831 O O . ILE A 1 110 ? 8.657 -7.867 -13.643 1.00 97.06 110 ILE A O 1
ATOM 835 N N . THR A 1 111 ? 7.102 -8.426 -12.130 1.00 96.25 111 THR A N 1
ATOM 836 C CA . THR A 1 111 ? 6.969 -9.814 -12.592 1.00 96.25 111 THR A CA 1
ATOM 837 C C . THR A 1 111 ? 6.348 -9.874 -13.990 1.00 96.25 111 THR A C 1
ATOM 839 O O . THR A 1 111 ? 5.676 -8.940 -14.442 1.00 96.25 111 THR A O 1
ATOM 842 N N . GLN A 1 112 ? 6.506 -11.011 -14.671 1.00 95.44 112 GLN A N 1
ATOM 843 C CA . GLN A 1 112 ? 5.808 -11.278 -15.931 1.00 95.44 112 GLN A CA 1
ATOM 844 C C . GLN A 1 112 ? 4.282 -11.151 -15.784 1.00 95.44 112 GLN A C 1
ATOM 846 O O . GLN A 1 112 ? 3.603 -10.649 -16.682 1.00 95.44 112 GLN A O 1
ATOM 851 N N . GLU A 1 113 ? 3.738 -11.603 -14.653 1.00 95.56 113 GLU A N 1
ATOM 852 C CA . GLU A 1 113 ? 2.311 -11.510 -14.334 1.00 95.56 113 GLU A CA 1
ATOM 853 C C . GLU A 1 113 ? 1.878 -10.047 -14.210 1.00 95.56 113 GLU A C 1
ATOM 855 O O . GLU A 1 113 ? 0.921 -9.638 -14.869 1.00 95.56 113 GLU A O 1
ATOM 860 N N . ARG A 1 114 ? 2.649 -9.230 -13.480 1.00 96.75 114 ARG A N 1
ATOM 861 C CA . ARG A 1 114 ? 2.395 -7.792 -13.351 1.00 96.75 114 ARG A CA 1
ATOM 862 C C . ARG A 1 114 ? 2.493 -7.062 -14.690 1.00 96.75 114 ARG A C 1
ATOM 864 O O . ARG A 1 114 ? 1.691 -6.175 -14.966 1.00 96.75 114 ARG A O 1
ATOM 871 N N . HIS A 1 115 ? 3.441 -7.437 -15.546 1.00 96.62 115 HIS A N 1
ATOM 872 C CA . HIS A 1 115 ? 3.528 -6.895 -16.903 1.00 96.62 115 HIS A CA 1
ATOM 873 C C . HIS A 1 115 ? 2.239 -7.150 -17.704 1.00 96.62 115 HIS A C 1
ATOM 875 O O . HIS A 1 115 ? 1.701 -6.225 -18.313 1.00 96.62 115 HIS A O 1
ATOM 881 N N . ARG A 1 116 ? 1.709 -8.382 -17.670 1.00 96.81 116 ARG A N 1
ATOM 882 C CA . ARG A 1 116 ? 0.458 -8.737 -18.364 1.00 96.81 116 ARG A CA 1
ATOM 883 C C . ARG A 1 116 ? -0.750 -8.003 -17.784 1.00 96.81 116 ARG A C 1
ATOM 885 O O . ARG A 1 116 ? -1.563 -7.505 -18.555 1.00 96.81 116 ARG A O 1
ATOM 892 N N . GLU A 1 117 ? -0.841 -7.914 -16.459 1.00 96.25 117 GLU A N 1
ATOM 893 C CA . GLU A 1 117 ? -1.893 -7.172 -15.752 1.00 96.25 117 GLU A CA 1
ATOM 894 C C . GLU A 1 117 ? -1.929 -5.706 -16.204 1.00 96.25 117 GLU A C 1
ATOM 896 O O . GLU A 1 117 ? -2.952 -5.229 -16.688 1.00 96.25 117 GLU A O 1
ATOM 901 N N . LEU A 1 118 ? -0.788 -5.013 -16.146 1.00 97.25 118 LEU A N 1
ATOM 902 C CA . LEU A 1 118 ? -0.691 -3.596 -16.502 1.00 97.25 118 LEU A CA 1
ATOM 903 C C . LEU A 1 118 ? -1.019 -3.327 -17.978 1.00 97.25 118 LEU A C 1
ATOM 905 O O . LEU A 1 118 ? -1.634 -2.306 -18.287 1.00 97.25 118 LEU A O 1
ATOM 909 N N . MET A 1 119 ? -0.641 -4.229 -18.892 1.00 97.06 119 MET A N 1
ATOM 910 C CA . MET A 1 119 ? -1.061 -4.129 -20.295 1.00 97.06 119 MET A CA 1
ATOM 911 C C . MET A 1 119 ? -2.569 -4.350 -20.457 1.00 97.06 119 MET A C 1
ATOM 913 O O . MET A 1 119 ? -3.210 -3.610 -21.198 1.00 97.06 119 MET A O 1
ATOM 917 N N . GLY A 1 120 ? -3.144 -5.333 -19.756 1.00 96.56 120 GLY A N 1
ATOM 918 C CA . GLY A 1 120 ? -4.587 -5.597 -19.772 1.00 96.56 120 GLY A CA 1
ATOM 919 C C . GLY A 1 120 ? -5.417 -4.428 -19.231 1.00 96.56 120 GLY A C 1
ATOM 920 O O . GLY A 1 120 ? -6.512 -4.168 -19.720 1.00 96.56 120 GLY A O 1
ATOM 921 N N . GLU A 1 121 ? -4.869 -3.677 -18.277 1.00 94.62 121 GLU A N 1
ATOM 922 C CA . GLU A 1 121 ? -5.452 -2.439 -17.747 1.00 94.62 121 GLU A CA 1
ATOM 923 C C . GLU A 1 121 ? -5.172 -1.192 -18.605 1.00 94.62 121 GLU A C 1
ATOM 925 O O . GLU A 1 121 ? -5.586 -0.087 -18.243 1.00 94.62 121 GLU A O 1
ATOM 930 N N . GLY A 1 122 ? -4.438 -1.330 -19.714 1.00 95.88 122 GLY A N 1
ATOM 931 C CA . GLY A 1 122 ? -4.094 -0.215 -20.596 1.00 95.88 122 GLY A CA 1
ATOM 932 C C . GLY A 1 122 ? -3.153 0.814 -19.962 1.00 95.88 122 GLY A C 1
ATOM 933 O O . GLY A 1 122 ? -3.202 1.992 -20.311 1.00 95.88 122 GLY A O 1
ATOM 934 N N . LYS A 1 123 ? -2.298 0.411 -19.010 1.00 96.31 123 LYS A N 1
ATOM 935 C CA . LYS A 1 123 ? -1.323 1.320 -18.372 1.00 96.31 123 LYS A CA 1
ATOM 936 C C . LYS A 1 123 ? -0.176 1.708 -19.299 1.00 96.31 123 LYS A C 1
ATOM 938 O O . LYS A 1 123 ? 0.445 2.749 -19.075 1.00 96.31 123 LYS A O 1
ATOM 943 N N . TYR A 1 124 ? 0.123 0.844 -20.264 1.00 97.38 124 TYR A N 1
ATOM 944 C CA . TYR A 1 124 ? 1.048 1.033 -21.377 1.00 97.38 124 TYR A CA 1
ATOM 945 C C . TYR A 1 124 ? 0.848 -0.095 -22.401 1.00 97.38 124 TYR A C 1
ATOM 947 O O . TYR A 1 124 ? 0.234 -1.121 -22.101 1.00 97.38 124 TYR A O 1
ATOM 955 N N . ALA A 1 125 ? 1.446 0.058 -23.579 1.00 97.06 125 ALA A N 1
ATOM 956 C CA . ALA A 1 125 ? 1.566 -0.980 -24.595 1.00 97.06 125 ALA A CA 1
ATOM 957 C C . ALA A 1 125 ? 3.036 -1.184 -25.002 1.00 97.06 125 ALA A C 1
ATOM 959 O O . ALA A 1 125 ? 3.873 -0.288 -24.862 1.00 97.06 125 ALA A O 1
ATOM 960 N N . VAL A 1 126 ? 3.372 -2.360 -25.536 1.00 97.12 126 VAL A N 1
ATOM 961 C CA . VAL A 1 126 ? 4.713 -2.634 -26.084 1.00 97.12 126 VAL A CA 1
ATOM 962 C C . VAL A 1 126 ? 4.780 -2.118 -27.519 1.00 97.12 126 VAL A C 1
ATOM 964 O O . VAL A 1 126 ? 4.001 -2.551 -28.362 1.00 97.12 126 VAL A O 1
ATOM 967 N N . LYS A 1 127 ? 5.706 -1.193 -27.785 1.00 95.31 127 LYS A N 1
ATOM 968 C CA . LYS A 1 127 ? 5.940 -0.606 -29.111 1.00 95.31 127 LYS A CA 1
ATOM 969 C C . LYS A 1 127 ? 6.869 -1.474 -29.952 1.00 95.31 127 LYS A C 1
ATOM 971 O O . LYS A 1 127 ? 6.566 -1.788 -31.096 1.00 95.31 127 LYS A O 1
ATOM 976 N N . HIS A 1 128 ? 8.000 -1.862 -29.364 1.00 93.44 128 HIS A N 1
ATOM 977 C CA . HIS A 1 128 ? 9.026 -2.676 -30.011 1.00 93.44 128 HIS A CA 1
ATOM 978 C C . HIS A 1 128 ? 9.495 -3.773 -29.061 1.00 93.44 128 HIS A C 1
ATOM 980 O O . HIS A 1 128 ? 9.646 -3.535 -27.858 1.00 93.44 128 HIS A O 1
ATOM 986 N N . ARG A 1 129 ? 9.728 -4.965 -29.617 1.00 93.56 129 ARG A N 1
ATOM 987 C CA . ARG A 1 129 ? 10.444 -6.051 -28.948 1.00 93.56 129 ARG A CA 1
ATOM 988 C C . ARG A 1 129 ? 11.807 -6.184 -29.594 1.00 93.56 129 ARG A C 1
ATOM 990 O O . ARG A 1 129 ? 11.895 -6.449 -30.788 1.00 93.56 129 ARG A O 1
ATOM 997 N N . GLU A 1 130 ? 12.830 -6.000 -28.788 1.00 87.88 130 GLU A N 1
ATOM 998 C CA . GLU A 1 130 ? 14.211 -6.312 -29.113 1.00 87.88 130 GLU A CA 1
ATOM 999 C C . GLU A 1 130 ? 14.607 -7.564 -28.324 1.00 87.88 130 GLU A C 1
ATOM 1001 O O . GLU A 1 130 ? 13.931 -7.943 -27.363 1.00 87.88 130 GLU A O 1
ATOM 1006 N N . GLU A 1 131 ? 15.701 -8.213 -28.717 1.00 79.31 131 GLU A N 1
ATOM 1007 C CA . GLU A 1 131 ? 16.160 -9.476 -28.118 1.00 79.31 131 GLU A CA 1
ATOM 1008 C C . GLU A 1 131 ? 16.335 -9.389 -26.590 1.00 79.31 131 GLU A C 1
ATOM 1010 O O . GLU A 1 131 ? 16.108 -10.357 -25.865 1.00 79.31 131 GLU A O 1
ATOM 1015 N N . HIS A 1 132 ? 16.685 -8.204 -26.087 1.00 86.69 132 HIS A N 1
ATOM 1016 C CA . HIS A 1 132 ? 17.032 -7.973 -24.684 1.00 86.69 132 HIS A CA 1
ATOM 1017 C C . HIS A 1 132 ? 16.193 -6.879 -24.015 1.00 86.69 132 HIS A C 1
ATOM 1019 O O . HIS A 1 132 ? 16.516 -6.442 -22.909 1.00 86.69 132 HIS A O 1
ATOM 1025 N N . MET A 1 133 ? 15.138 -6.388 -24.674 1.00 92.12 133 MET A N 1
ATOM 1026 C CA . MET A 1 133 ? 14.395 -5.230 -24.181 1.00 92.12 133 MET A CA 1
ATOM 1027 C C . MET A 1 133 ? 13.014 -5.085 -24.822 1.00 92.12 133 MET A C 1
ATOM 1029 O O . MET A 1 133 ? 12.809 -5.377 -25.998 1.00 92.12 133 MET A O 1
ATOM 1033 N N . LEU A 1 134 ? 12.062 -4.552 -24.058 1.00 95.56 134 LEU A N 1
ATOM 1034 C CA . LEU A 1 134 ? 10.768 -4.098 -24.564 1.00 95.56 134 LEU A CA 1
ATOM 1035 C C . LEU A 1 134 ? 10.695 -2.578 -24.452 1.00 95.56 134 LEU A C 1
ATOM 1037 O O . LEU A 1 134 ? 10.809 -2.043 -23.352 1.00 95.56 134 LEU A O 1
ATOM 1041 N N . THR A 1 135 ? 10.452 -1.885 -25.560 1.00 95.38 135 THR A N 1
ATOM 1042 C CA . THR A 1 135 ? 10.186 -0.439 -25.542 1.00 95.38 135 THR A CA 1
ATOM 1043 C C . THR A 1 135 ? 8.691 -0.205 -25.374 1.00 95.38 135 THR A C 1
ATOM 1045 O O . THR A 1 135 ? 7.883 -0.783 -26.106 1.00 95.38 135 THR A O 1
ATOM 1048 N N . LEU A 1 136 ? 8.316 0.631 -24.409 1.00 96.69 136 LEU A N 1
ATOM 1049 C CA . LEU A 1 136 ? 6.924 0.918 -24.071 1.00 96.69 136 LEU A CA 1
ATOM 1050 C C . LEU A 1 136 ? 6.423 2.188 -24.774 1.00 96.69 136 LEU A C 1
ATOM 1052 O O . LEU A 1 136 ? 7.215 3.037 -25.171 1.00 96.69 136 LEU A O 1
ATOM 1056 N N . HIS A 1 137 ? 5.104 2.304 -24.916 1.00 95.94 137 HIS A N 1
ATOM 1057 C CA . HIS A 1 137 ? 4.396 3.492 -25.409 1.00 95.94 137 HIS A CA 1
ATOM 1058 C C . HIS A 1 137 ? 2.961 3.539 -24.853 1.00 95.94 137 HIS A C 1
ATOM 1060 O O . HIS A 1 137 ? 2.560 2.636 -24.114 1.00 95.94 137 HIS A O 1
ATOM 1066 N N . GLN A 1 138 ? 2.186 4.567 -25.213 1.00 88.06 138 GLN A N 1
ATOM 1067 C CA . GLN A 1 138 ? 0.777 4.752 -24.824 1.00 88.06 138 GLN A CA 1
ATOM 1068 C C . GLN A 1 138 ? 0.571 4.838 -23.305 1.00 88.06 138 GLN A C 1
ATOM 1070 O O . GLN A 1 138 ? -0.283 4.171 -22.726 1.00 88.06 138 GLN A O 1
ATOM 1075 N N . PHE A 1 139 ? 1.356 5.685 -22.642 1.00 91.94 139 PHE A N 1
ATOM 1076 C CA . PHE A 1 139 ? 1.215 5.964 -21.212 1.00 91.94 139 PHE A CA 1
ATOM 1077 C C . PHE A 1 139 ? 1.192 7.473 -20.928 1.00 91.94 139 PHE A C 1
ATOM 1079 O O . PHE A 1 139 ? 1.618 8.285 -21.746 1.00 91.94 139 PHE A O 1
ATOM 1086 N N . LYS A 1 140 ? 0.699 7.871 -19.745 1.00 90.19 140 LYS A N 1
ATOM 1087 C CA . LYS A 1 140 ? 0.454 9.282 -19.356 1.00 90.19 140 LYS A CA 1
ATOM 1088 C C . LYS A 1 140 ? 1.676 10.208 -19.520 1.00 90.19 140 LYS A C 1
ATOM 1090 O O . LYS A 1 140 ? 1.503 11.401 -19.743 1.00 90.19 140 LYS A O 1
ATOM 1095 N N . GLY A 1 141 ? 2.890 9.665 -19.433 1.00 89.12 141 GLY A N 1
ATOM 1096 C CA . GLY A 1 141 ? 4.160 10.384 -19.580 1.00 89.12 141 GLY A CA 1
ATOM 1097 C C . GLY A 1 141 ? 4.931 10.140 -20.885 1.00 89.12 141 GLY A C 1
ATOM 1098 O O . GLY A 1 141 ? 6.083 10.554 -20.956 1.00 89.12 141 GLY A O 1
ATOM 1099 N N . ASP A 1 142 ? 4.344 9.489 -21.895 1.00 88.56 142 ASP A N 1
ATOM 1100 C CA . ASP A 1 142 ? 5.051 8.996 -23.102 1.00 88.56 142 ASP A CA 1
ATOM 1101 C C . ASP A 1 142 ? 5.701 10.114 -23.941 1.00 88.56 142 ASP A C 1
ATOM 1103 O O . ASP A 1 142 ? 6.696 9.911 -24.625 1.00 88.56 142 ASP A O 1
ATOM 1107 N N . ALA A 1 143 ? 5.204 11.350 -23.825 1.00 91.50 143 ALA A N 1
ATOM 1108 C CA . ALA A 1 143 ? 5.825 12.513 -24.464 1.00 91.50 143 ALA A CA 1
ATOM 1109 C C . ALA A 1 143 ? 7.135 12.972 -23.786 1.00 91.50 143 ALA A C 1
ATOM 1111 O O . ALA A 1 143 ? 7.960 13.628 -24.422 1.00 91.50 143 ALA A O 1
ATOM 1112 N N . ARG A 1 144 ? 7.322 12.676 -22.492 1.00 93.94 144 ARG A N 1
ATOM 1113 C CA . ARG A 1 144 ? 8.472 13.141 -21.687 1.00 93.94 144 ARG A CA 1
ATOM 1114 C C . ARG A 1 144 ? 9.453 12.032 -21.326 1.00 93.94 144 ARG A C 1
ATOM 1116 O O . ARG A 1 144 ? 10.583 12.322 -20.933 1.00 93.94 144 ARG A O 1
ATOM 1123 N N . TYR A 1 145 ? 9.010 10.785 -21.405 1.00 95.81 145 TYR A N 1
ATOM 1124 C CA . TYR A 1 145 ? 9.760 9.637 -20.936 1.00 95.81 145 TYR A CA 1
ATOM 1125 C C . TYR A 1 145 ? 9.748 8.530 -21.977 1.00 95.81 145 TYR A C 1
ATOM 1127 O O . TYR A 1 145 ? 8.698 8.162 -22.484 1.00 95.81 145 TYR A O 1
ATOM 1135 N N . HIS A 1 146 ? 10.912 7.938 -22.216 1.00 95.19 146 HIS A N 1
ATOM 1136 C CA . HIS A 1 146 ? 11.065 6.702 -22.970 1.00 95.19 146 HIS A CA 1
ATOM 1137 C C . HIS A 1 146 ? 11.265 5.562 -21.979 1.00 95.19 146 HIS A C 1
ATOM 1139 O O . HIS A 1 146 ? 12.348 5.421 -21.411 1.00 95.19 146 HIS A O 1
ATOM 1145 N N . MET A 1 147 ? 10.217 4.776 -21.738 1.00 96.69 147 MET A N 1
ATOM 1146 C CA . MET A 1 147 ? 10.254 3.667 -20.783 1.00 96.69 147 MET A CA 1
ATOM 1147 C C . MET A 1 147 ? 10.542 2.342 -21.476 1.00 96.69 147 MET A C 1
ATOM 1149 O O . MET A 1 147 ? 10.026 2.063 -22.560 1.00 96.69 147 MET A O 1
ATOM 1153 N N . LYS A 1 148 ? 11.355 1.514 -20.824 1.00 96.12 148 LYS A N 1
ATOM 1154 C CA . LYS A 1 148 ? 11.775 0.207 -21.319 1.00 96.12 148 LYS A CA 1
ATOM 1155 C C . LYS A 1 148 ? 11.722 -0.836 -20.205 1.00 96.12 148 LYS A C 1
ATOM 1157 O O . LYS A 1 148 ? 11.892 -0.516 -19.028 1.00 96.12 148 LYS A O 1
ATOM 1162 N N . LEU A 1 149 ? 11.502 -2.083 -20.599 1.00 97.31 149 LEU A N 1
ATOM 1163 C CA . LEU A 1 149 ? 11.555 -3.259 -19.736 1.00 97.31 149 LEU A CA 1
ATOM 1164 C C . LEU A 1 149 ? 12.734 -4.126 -20.160 1.00 97.31 149 LEU A C 1
ATOM 1166 O O . LEU A 1 149 ? 12.780 -4.568 -21.307 1.00 97.31 149 LEU A O 1
ATOM 1170 N N . ILE A 1 150 ? 13.664 -4.374 -19.245 1.00 96.12 150 ILE A N 1
ATOM 1171 C CA . ILE A 1 150 ? 14.831 -5.229 -19.483 1.00 96.12 150 ILE A CA 1
ATOM 1172 C C . ILE A 1 150 ? 14.615 -6.538 -18.716 1.00 96.12 150 ILE A C 1
ATOM 1174 O O . ILE A 1 150 ? 14.504 -6.482 -17.488 1.00 96.12 150 ILE A O 1
ATOM 1178 N N . PRO A 1 151 ? 14.531 -7.702 -19.389 1.00 94.75 151 PRO A N 1
ATOM 1179 C CA . PRO A 1 151 ? 14.459 -8.992 -18.711 1.00 94.75 151 PRO A CA 1
ATOM 1180 C C . PRO A 1 151 ? 15.628 -9.163 -17.743 1.00 94.75 151 PRO A C 1
ATOM 1182 O O . PRO A 1 151 ? 16.760 -8.797 -18.068 1.00 94.75 151 PRO A O 1
ATOM 1185 N N . PHE A 1 152 ? 15.380 -9.744 -16.570 1.00 90.56 152 PHE A N 1
ATOM 1186 C CA . PHE A 1 152 ? 16.426 -9.930 -15.560 1.00 90.56 152 PHE A CA 1
ATOM 1187 C C . PHE A 1 152 ? 17.649 -10.696 -16.106 1.00 90.56 152 PHE A C 1
ATOM 1189 O O . PHE A 1 152 ? 18.794 -10.353 -15.807 1.00 90.56 152 PHE A O 1
ATOM 1196 N N . GLN A 1 153 ? 17.411 -11.679 -16.980 1.00 89.25 153 GLN A N 1
ATOM 1197 C CA . GLN A 1 153 ? 18.446 -12.485 -17.636 1.00 89.25 153 GLN A CA 1
ATOM 1198 C C . GLN A 1 153 ? 19.335 -11.662 -18.582 1.00 89.25 153 GLN A C 1
ATOM 1200 O O . GLN A 1 153 ? 20.465 -12.052 -18.852 1.00 89.25 153 GLN A O 1
ATOM 1205 N N . SER A 1 154 ? 18.850 -10.516 -19.063 1.00 92.56 154 SER A N 1
ATOM 1206 C CA . SER A 1 154 ? 19.543 -9.653 -20.024 1.00 92.56 154 SER A CA 1
ATOM 1207 C C . SER A 1 154 ? 20.213 -8.435 -19.377 1.00 92.56 154 SER A C 1
ATOM 1209 O O . SER A 1 154 ? 20.727 -7.572 -20.086 1.00 92.56 154 SER A O 1
ATOM 1211 N N . LEU A 1 155 ? 20.230 -8.339 -18.040 1.00 90.25 155 LEU A N 1
ATOM 1212 C CA . LEU A 1 155 ? 20.768 -7.166 -17.339 1.00 90.25 155 LEU A CA 1
ATOM 1213 C C . LEU A 1 155 ? 22.245 -6.892 -17.640 1.00 90.25 155 LEU A C 1
ATOM 1215 O O . LEU A 1 155 ? 22.616 -5.732 -17.793 1.00 90.25 155 LEU A O 1
ATOM 1219 N N . GLU A 1 156 ? 23.085 -7.920 -17.751 1.00 89.25 156 GLU A N 1
ATOM 1220 C CA . GLU A 1 156 ? 24.525 -7.738 -18.021 1.00 89.25 156 GLU A CA 1
ATOM 1221 C C . GLU A 1 156 ? 24.791 -7.140 -19.401 1.00 89.25 156 GLU A C 1
ATOM 1223 O O . GLU A 1 156 ? 25.683 -6.314 -19.560 1.00 89.25 156 GLU A O 1
ATOM 1228 N N . SER A 1 157 ? 23.960 -7.490 -20.378 1.00 86.44 157 SER A N 1
ATOM 1229 C CA . SER A 1 157 ? 24.061 -7.006 -21.755 1.00 86.44 157 SER A CA 1
ATOM 1230 C C . SER A 1 157 ? 23.318 -5.686 -21.982 1.00 86.44 157 SER A C 1
ATOM 1232 O O . SER A 1 157 ? 23.287 -5.185 -23.102 1.00 86.44 157 SER A O 1
ATOM 1234 N N . SER A 1 158 ? 22.701 -5.113 -20.944 1.00 85.19 158 SER A N 1
ATOM 1235 C CA . SER A 1 158 ? 21.803 -3.959 -21.085 1.00 85.19 158 SER A CA 1
ATOM 1236 C C . SER A 1 158 ? 22.501 -2.602 -21.203 1.00 85.19 158 SER A C 1
ATOM 1238 O O . SER A 1 158 ? 21.857 -1.617 -21.562 1.00 85.19 158 SER A O 1
ATOM 1240 N N . GLY A 1 159 ? 23.791 -2.524 -20.861 1.00 84.50 159 GLY A N 1
ATOM 1241 C CA . GLY A 1 159 ? 24.543 -1.264 -20.828 1.00 84.50 159 GLY A CA 1
ATOM 1242 C C . GLY A 1 159 ? 24.135 -0.304 -19.701 1.00 84.50 159 GLY A C 1
ATOM 1243 O O . GLY A 1 159 ? 24.574 0.843 -19.695 1.00 84.50 159 GLY A O 1
ATOM 1244 N N . ILE A 1 160 ? 23.305 -0.747 -18.750 1.00 87.88 160 ILE A N 1
ATOM 1245 C CA . ILE A 1 160 ? 22.941 0.037 -17.565 1.00 87.88 160 ILE A CA 1
ATOM 1246 C C . ILE A 1 160 ? 24.130 0.107 -16.599 1.00 87.88 160 ILE A C 1
ATOM 1248 O O . ILE A 1 160 ? 24.803 -0.887 -16.326 1.00 87.88 160 ILE A O 1
ATOM 1252 N N . GLU A 1 161 ? 24.385 1.290 -16.050 1.00 88.19 161 GLU A N 1
ATOM 1253 C CA . GLU A 1 161 ? 25.422 1.476 -15.038 1.00 88.19 161 GLU A CA 1
ATOM 1254 C C . GLU A 1 161 ? 25.028 0.800 -13.710 1.00 88.19 161 GLU A C 1
ATOM 1256 O O . GLU A 1 161 ? 23.871 0.841 -13.288 1.00 88.19 161 GLU A O 1
ATOM 1261 N N . GLY A 1 162 ? 25.992 0.168 -13.032 1.00 90.44 162 GLY A N 1
ATOM 1262 C CA . GLY A 1 162 ? 25.768 -0.434 -11.712 1.00 90.44 162 GLY A CA 1
ATOM 1263 C C . GLY A 1 162 ? 24.963 -1.743 -11.716 1.00 90.44 162 GLY A C 1
ATOM 1264 O O . GLY A 1 162 ? 24.323 -2.0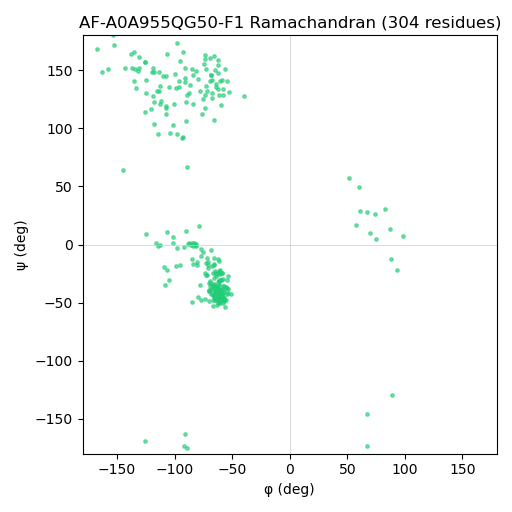79 -10.718 1.00 90.44 162 GLY A O 1
ATOM 1265 N N . VAL A 1 163 ? 24.979 -2.503 -12.820 1.00 91.88 163 VAL A N 1
ATOM 1266 C CA . VAL A 1 163 ? 24.238 -3.777 -12.952 1.00 91.88 163 VAL A CA 1
ATOM 1267 C C . VAL A 1 163 ? 24.545 -4.771 -11.830 1.00 91.88 163 VAL A C 1
ATOM 1269 O O . VAL A 1 163 ? 23.623 -5.426 -11.348 1.00 91.88 163 VAL A O 1
ATOM 1272 N N . ALA A 1 164 ? 25.794 -4.865 -11.367 1.00 91.88 164 ALA A N 1
ATOM 1273 C CA . ALA A 1 164 ? 26.159 -5.772 -10.277 1.00 91.88 164 ALA A CA 1
ATOM 1274 C C . ALA A 1 164 ? 25.406 -5.441 -8.972 1.00 91.88 164 ALA A C 1
ATOM 1276 O O . ALA A 1 164 ? 24.822 -6.324 -8.344 1.00 91.88 164 ALA A O 1
ATOM 1277 N N . GLN A 1 165 ? 25.348 -4.159 -8.597 1.00 93.31 165 GLN A N 1
ATOM 1278 C CA . GLN A 1 165 ? 24.621 -3.695 -7.413 1.00 93.31 165 GLN A CA 1
ATOM 1279 C C . GLN A 1 165 ? 23.106 -3.868 -7.579 1.00 93.31 165 GLN A C 1
ATOM 1281 O O . GLN A 1 165 ? 22.413 -4.243 -6.630 1.00 93.31 165 GLN A O 1
ATOM 1286 N N . LEU A 1 166 ? 22.581 -3.619 -8.785 1.00 93.75 166 LEU A N 1
ATOM 1287 C CA . LEU A 1 166 ? 21.169 -3.842 -9.099 1.00 93.75 166 LEU A CA 1
ATOM 1288 C C . LEU A 1 166 ? 20.800 -5.317 -8.942 1.00 93.75 166 LEU A C 1
ATOM 1290 O O . LEU A 1 166 ? 19.827 -5.615 -8.254 1.00 93.75 166 LEU A O 1
ATOM 1294 N N . LYS A 1 167 ? 21.592 -6.234 -9.509 1.00 93.06 167 LYS A N 1
ATOM 1295 C CA . LYS A 1 167 ? 21.384 -7.681 -9.371 1.00 93.06 167 LYS A CA 1
ATOM 1296 C C . LYS A 1 167 ? 21.330 -8.104 -7.909 1.00 93.06 167 LYS A C 1
ATOM 1298 O O . LYS A 1 167 ? 20.355 -8.734 -7.520 1.00 93.06 167 LYS A O 1
ATOM 1303 N N . GLN A 1 168 ? 22.280 -7.659 -7.087 1.00 92.75 168 GLN A N 1
ATOM 1304 C CA . GLN A 1 168 ? 22.292 -7.974 -5.657 1.00 92.75 168 GLN A CA 1
ATOM 1305 C C . GLN A 1 168 ? 21.008 -7.510 -4.943 1.00 92.75 168 GLN A C 1
ATOM 1307 O O . GLN A 1 168 ? 20.409 -8.270 -4.179 1.00 92.75 168 GLN A O 1
ATOM 1312 N N . LYS A 1 169 ? 20.546 -6.274 -5.201 1.00 93.31 169 LYS A N 1
ATOM 1313 C CA . LYS A 1 169 ? 19.281 -5.768 -4.634 1.00 93.31 169 LYS A CA 1
ATOM 1314 C C . LYS A 1 169 ? 18.078 -6.598 -5.111 1.00 93.31 169 LYS A C 1
ATOM 1316 O O . LYS A 1 169 ? 17.190 -6.900 -4.316 1.00 93.31 169 LYS A O 1
ATOM 1321 N N . ILE A 1 170 ? 18.041 -6.967 -6.392 1.00 93.12 170 ILE A N 1
ATOM 1322 C CA . ILE A 1 170 ? 16.935 -7.726 -6.997 1.00 93.12 170 ILE A CA 1
ATOM 1323 C C . ILE A 1 170 ? 16.890 -9.165 -6.487 1.00 93.12 170 ILE A C 1
ATOM 1325 O O . ILE A 1 170 ? 15.808 -9.663 -6.191 1.00 93.12 170 ILE A O 1
ATOM 1329 N N . GLU A 1 171 ? 18.040 -9.813 -6.326 1.00 92.25 171 GLU A N 1
ATOM 1330 C CA . GLU A 1 171 ? 18.145 -11.149 -5.737 1.00 92.25 171 GLU A CA 1
ATOM 1331 C C . GLU A 1 171 ? 17.615 -11.163 -4.301 1.00 92.25 171 GLU A C 1
ATOM 1333 O O . GLU A 1 171 ? 16.828 -12.042 -3.952 1.00 92.25 171 GLU A O 1
ATOM 1338 N N . GLY A 1 172 ? 17.952 -10.145 -3.499 1.00 92.12 172 GLY A N 1
ATOM 1339 C CA . GLY A 1 172 ? 17.391 -9.969 -2.156 1.00 92.12 172 GLY A CA 1
ATOM 1340 C C . GLY A 1 172 ? 15.863 -9.847 -2.165 1.00 92.12 172 GLY A C 1
ATOM 1341 O O . GLY A 1 172 ? 15.183 -10.556 -1.424 1.00 92.12 172 GLY A O 1
ATOM 1342 N N . MET A 1 173 ? 15.305 -9.019 -3.057 1.00 93.19 173 MET A N 1
ATOM 1343 C CA . MET A 1 173 ? 13.848 -8.907 -3.229 1.00 93.19 173 MET A CA 1
ATOM 1344 C C . MET A 1 173 ? 13.211 -10.227 -3.696 1.00 93.19 173 MET A C 1
ATOM 1346 O O . MET A 1 173 ? 12.134 -10.601 -3.231 1.00 93.19 173 MET A O 1
ATOM 1350 N N . GLY A 1 174 ? 13.872 -10.955 -4.601 1.00 88.50 174 GLY A N 1
ATOM 1351 C CA . GLY A 1 174 ? 13.383 -12.205 -5.186 1.00 88.50 174 GLY A CA 1
ATOM 1352 C C . GLY A 1 174 ? 13.258 -13.362 -4.192 1.00 88.50 174 GLY A C 1
ATOM 1353 O O . GLY A 1 174 ? 12.513 -14.303 -4.451 1.00 88.50 174 GLY A O 1
ATOM 1354 N N . GLN A 1 175 ? 13.915 -13.278 -3.031 1.00 89.06 175 GLN A N 1
ATOM 1355 C CA . GLN A 1 175 ? 13.712 -14.219 -1.922 1.00 89.06 175 GLN A CA 1
ATOM 1356 C C . GLN A 1 175 ? 12.351 -14.043 -1.232 1.00 89.06 175 GLN A C 1
ATOM 1358 O O . GLN A 1 175 ? 11.893 -14.953 -0.541 1.00 89.06 175 GLN A O 1
ATOM 1363 N N . LYS A 1 176 ? 11.714 -12.875 -1.384 1.00 89.56 176 LYS A N 1
ATOM 1364 C CA . LYS A 1 176 ? 10.428 -12.529 -0.758 1.00 89.56 176 LYS A CA 1
ATOM 1365 C C . LYS A 1 176 ? 9.283 -12.487 -1.760 1.00 89.56 176 LYS A C 1
ATOM 1367 O O . LYS A 1 176 ? 8.163 -12.856 -1.425 1.00 89.56 176 LYS A O 1
ATOM 1372 N N . ILE A 1 177 ? 9.569 -12.056 -2.986 1.00 90.75 177 ILE A N 1
ATOM 1373 C CA . ILE A 1 177 ? 8.573 -11.865 -4.039 1.00 90.75 177 ILE A CA 1
ATOM 1374 C C . ILE A 1 177 ? 8.733 -12.972 -5.076 1.00 90.75 177 ILE A C 1
ATOM 1376 O O . ILE A 1 177 ? 9.731 -13.043 -5.797 1.00 90.75 177 ILE A O 1
ATOM 1380 N N . GLN A 1 178 ? 7.730 -13.846 -5.154 1.00 89.06 178 GLN A N 1
ATOM 1381 C CA . GLN A 1 178 ? 7.760 -14.999 -6.050 1.00 89.06 178 GLN A CA 1
ATOM 1382 C C . GLN A 1 178 ? 7.877 -14.568 -7.518 1.00 89.06 178 GLN A C 1
ATOM 1384 O O . GLN A 1 178 ? 7.258 -13.596 -7.950 1.00 89.06 178 GLN A O 1
ATOM 1389 N N . LYS A 1 179 ? 8.670 -15.321 -8.292 1.00 90.81 179 LYS A N 1
ATOM 1390 C CA . LYS A 1 179 ? 8.899 -15.115 -9.737 1.00 90.81 179 LYS A CA 1
ATOM 1391 C C . LYS A 1 179 ? 9.451 -13.734 -10.123 1.00 90.81 179 LYS A C 1
ATOM 1393 O O . LYS A 1 179 ? 9.413 -13.363 -11.294 1.00 90.81 179 LYS A O 1
ATOM 1398 N N . LEU A 1 180 ? 10.003 -12.965 -9.179 1.00 91.31 180 LEU A N 1
ATOM 1399 C CA . LEU A 1 180 ? 10.587 -11.654 -9.491 1.00 91.31 180 LEU A CA 1
ATOM 1400 C C . LEU A 1 180 ? 11.762 -11.758 -10.480 1.00 91.31 180 LEU A C 1
ATOM 1402 O O . LEU A 1 180 ? 11.917 -10.898 -11.342 1.00 91.31 180 LEU A O 1
ATOM 1406 N N . HIS A 1 181 ? 12.541 -12.840 -10.402 1.00 89.06 181 HIS A N 1
ATOM 1407 C CA . HIS A 1 181 ? 13.678 -13.116 -11.288 1.00 89.06 181 HIS A CA 1
ATOM 1408 C C . HIS A 1 181 ? 13.273 -13.475 -12.730 1.00 89.06 181 HIS A C 1
ATOM 1410 O O . HIS A 1 181 ? 14.105 -13.441 -13.630 1.00 89.06 181 HIS A O 1
ATOM 1416 N N . GLU A 1 182 ? 12.002 -13.799 -12.972 1.00 91.56 182 GLU A N 1
ATOM 1417 C CA . GLU A 1 182 ? 11.433 -13.977 -14.317 1.00 91.56 182 GLU A CA 1
ATOM 1418 C C . GLU A 1 182 ? 10.899 -12.650 -14.886 1.00 91.56 182 GLU A C 1
ATOM 1420 O O . GLU A 1 182 ? 10.317 -12.609 -15.967 1.00 91.56 182 GLU A O 1
ATOM 1425 N N . GLY A 1 183 ? 11.025 -11.568 -14.117 1.00 95.06 183 GLY A N 1
ATOM 1426 C CA . GLY A 1 183 ? 10.466 -10.267 -14.424 1.00 95.06 183 GLY A CA 1
ATOM 1427 C C . GLY A 1 183 ? 11.391 -9.348 -15.215 1.00 95.06 183 GLY A C 1
ATOM 1428 O O . GLY A 1 183 ? 12.393 -9.742 -15.817 1.00 95.06 183 GLY A O 1
ATOM 1429 N N . TYR A 1 184 ? 11.027 -8.072 -15.172 1.00 96.81 184 TYR A N 1
ATOM 1430 C CA . TYR A 1 184 ? 11.677 -7.004 -15.909 1.00 96.81 184 TYR A CA 1
ATOM 1431 C C . TYR A 1 184 ? 12.122 -5.886 -14.979 1.00 96.81 184 TYR A C 1
ATOM 1433 O O . TYR A 1 184 ? 11.308 -5.357 -14.216 1.00 96.81 184 TYR A O 1
ATOM 1441 N N . LEU A 1 185 ? 13.379 -5.464 -15.105 1.00 97.44 185 LEU A N 1
ATOM 1442 C CA . LEU A 1 185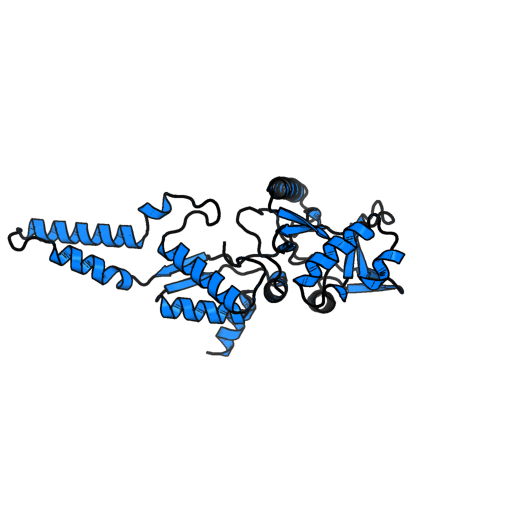 ? 13.817 -4.169 -14.604 1.00 97.44 185 LEU A CA 1
ATOM 1443 C C . LEU A 1 185 ? 13.146 -3.069 -15.428 1.00 97.44 185 LEU A C 1
ATOM 1445 O O . LEU A 1 185 ? 13.187 -3.081 -16.661 1.00 97.44 185 LEU A O 1
ATOM 1449 N N . VAL A 1 186 ? 12.554 -2.103 -14.736 1.00 97.81 186 VAL A N 1
ATOM 1450 C CA . VAL A 1 186 ? 11.957 -0.925 -15.358 1.00 97.81 186 VAL A CA 1
ATOM 1451 C C . VAL A 1 186 ? 13.013 0.167 -15.453 1.00 97.81 186 VAL A C 1
ATOM 1453 O O . VAL A 1 186 ? 13.561 0.606 -14.439 1.00 97.81 186 VAL A O 1
ATOM 1456 N N . VAL A 1 187 ? 13.274 0.640 -16.668 1.00 96.88 187 VAL A N 1
ATOM 1457 C CA . VAL A 1 187 ? 14.188 1.758 -16.919 1.00 96.88 187 VAL A CA 1
ATOM 1458 C C . VAL A 1 187 ? 13.493 2.848 -17.717 1.00 96.88 187 VAL A C 1
ATOM 1460 O O . VAL A 1 187 ? 12.512 2.605 -18.424 1.00 96.88 187 VAL A O 1
ATOM 1463 N N . TYR A 1 188 ? 14.007 4.065 -17.608 1.00 95.69 188 TYR A N 1
ATOM 1464 C CA . TYR A 1 188 ? 13.514 5.195 -18.373 1.00 95.69 188 TYR A CA 1
ATOM 1465 C C . TYR A 1 188 ? 14.642 6.131 -18.790 1.00 95.69 188 TYR A C 1
ATOM 1467 O O . TYR A 1 188 ? 15.647 6.267 -18.094 1.00 95.69 188 TYR A O 1
ATOM 1475 N N . ALA A 1 189 ? 14.440 6.811 -19.910 1.00 94.38 189 ALA A N 1
ATOM 1476 C CA . ALA A 1 189 ? 15.198 7.988 -20.306 1.00 94.38 189 ALA A CA 1
ATOM 1477 C C . ALA A 1 189 ? 14.239 9.175 -20.432 1.00 94.38 189 ALA A C 1
ATOM 1479 O O . ALA A 1 189 ? 13.052 8.991 -20.710 1.00 94.38 189 ALA A O 1
ATOM 1480 N N . LYS A 1 190 ? 14.732 10.394 -20.218 1.00 92.81 190 LYS A N 1
ATOM 1481 C CA . LYS A 1 190 ? 13.944 11.598 -20.504 1.00 92.81 190 LYS A CA 1
ATOM 1482 C C . LYS A 1 190 ? 14.026 11.933 -21.992 1.00 92.81 190 LYS A C 1
ATOM 1484 O O . LYS A 1 190 ? 15.057 11.662 -22.605 1.00 92.81 190 LYS A O 1
ATOM 1489 N N . SER A 1 191 ? 12.985 12.534 -22.561 1.00 90.44 191 SER A N 1
ATOM 1490 C CA . SER A 1 191 ? 12.952 12.884 -23.990 1.00 90.44 191 SER A CA 1
ATOM 1491 C C . SER A 1 191 ? 14.081 13.839 -24.397 1.00 90.44 191 SER A C 1
ATOM 1493 O O . SER A 1 191 ? 14.579 13.750 -25.514 1.00 90.44 191 SER A O 1
ATOM 1495 N N . GLU A 1 192 ? 14.540 14.711 -23.494 1.00 89.19 192 GLU A N 1
ATOM 1496 C CA . GLU A 1 192 ? 15.697 15.586 -23.729 1.00 89.19 192 GLU A CA 1
ATOM 1497 C C . GLU A 1 192 ? 17.056 14.856 -23.721 1.00 89.19 192 GLU A C 1
ATOM 1499 O O . GLU A 1 192 ? 18.051 15.405 -24.186 1.00 89.19 192 GLU A O 1
ATOM 1504 N N . ALA A 1 193 ? 17.113 13.624 -23.205 1.00 89.12 193 ALA A N 1
ATOM 1505 C CA . ALA A 1 193 ? 18.325 12.811 -23.108 1.00 89.12 193 ALA A CA 1
ATOM 1506 C C . ALA A 1 193 ? 18.005 11.312 -23.315 1.00 89.12 193 ALA A C 1
ATOM 1508 O O . ALA A 1 193 ? 18.182 10.504 -22.398 1.00 89.12 193 ALA A O 1
ATOM 1509 N N . PRO A 1 194 ? 17.538 10.905 -24.513 1.00 80.75 194 PRO A N 1
ATOM 1510 C CA . PRO A 1 194 ? 16.953 9.580 -24.750 1.00 80.75 194 PRO A CA 1
ATOM 1511 C C . PRO A 1 194 ? 17.959 8.422 -24.643 1.00 80.75 194 PRO A C 1
ATOM 1513 O O . PRO A 1 194 ? 17.565 7.271 -24.455 1.00 80.75 194 PRO A O 1
ATOM 1516 N N . LEU A 1 195 ? 19.260 8.716 -24.737 1.00 82.25 195 LEU A N 1
ATOM 1517 C CA . LEU A 1 195 ? 20.338 7.735 -24.588 1.00 82.25 195 LEU A CA 1
ATOM 1518 C C . LEU A 1 195 ? 20.726 7.488 -23.118 1.00 82.25 195 LEU A C 1
ATOM 1520 O O . LEU A 1 195 ? 21.327 6.463 -22.813 1.00 82.25 195 LEU A O 1
ATOM 1524 N N . ALA A 1 196 ? 20.342 8.373 -22.192 1.00 87.25 196 ALA A N 1
ATOM 1525 C CA . ALA A 1 196 ? 20.663 8.266 -20.768 1.00 87.25 196 ALA A CA 1
ATOM 1526 C C . ALA A 1 196 ? 19.591 7.457 -20.013 1.00 87.25 196 ALA A C 1
ATOM 1528 O O . ALA A 1 196 ? 18.827 7.992 -19.204 1.00 87.25 196 ALA A O 1
ATOM 1529 N N . SER A 1 197 ? 19.499 6.159 -20.321 1.00 90.00 197 SER A N 1
ATOM 1530 C CA . SER A 1 197 ? 18.568 5.251 -19.637 1.00 90.00 197 SER A CA 1
ATOM 1531 C C . SER A 1 197 ? 19.032 4.966 -18.210 1.00 90.00 197 SER A C 1
ATOM 1533 O O . SER A 1 197 ? 20.184 4.612 -17.983 1.00 90.00 197 SER A O 1
ATOM 1535 N N . ARG A 1 198 ? 18.116 5.078 -17.249 1.00 93.38 198 ARG A N 1
ATOM 1536 C CA . ARG A 1 198 ? 18.367 4.798 -15.830 1.00 93.38 198 ARG A CA 1
ATOM 1537 C C . ARG A 1 198 ? 17.256 3.948 -15.218 1.00 93.38 198 ARG A C 1
ATOM 1539 O O . ARG A 1 198 ? 16.107 4.054 -15.657 1.00 93.38 198 ARG A O 1
ATOM 1546 N N . PRO A 1 199 ? 17.560 3.130 -14.197 1.00 96.88 199 PRO A N 1
ATOM 1547 C CA . PRO A 1 199 ? 16.539 2.396 -13.463 1.00 96.88 199 PRO A CA 1
ATOM 1548 C C . PRO A 1 199 ? 15.512 3.326 -12.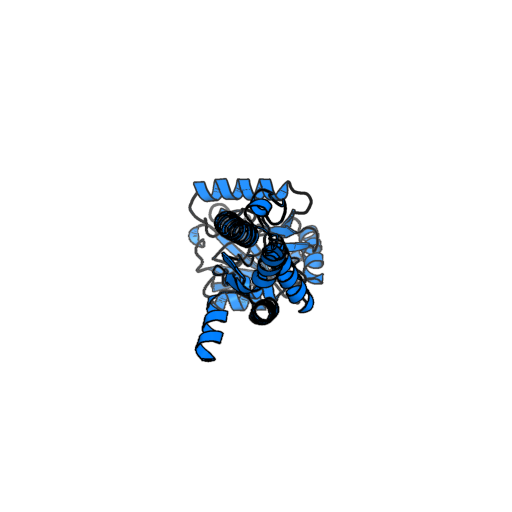821 1.00 96.88 199 PRO A C 1
ATOM 1550 O O . PRO A 1 199 ? 15.850 4.386 -12.289 1.00 96.88 199 PRO A O 1
ATOM 1553 N N . VAL A 1 200 ? 14.251 2.903 -12.834 1.00 98.06 200 VAL A N 1
ATOM 1554 C CA . VAL A 1 200 ? 13.240 3.480 -11.949 1.00 98.06 200 VAL A CA 1
ATOM 1555 C C . VAL A 1 200 ? 13.512 2.962 -10.541 1.00 98.06 200 VAL A C 1
ATOM 1557 O O . VAL A 1 200 ? 13.620 1.755 -10.336 1.00 98.06 200 VAL A O 1
ATOM 1560 N N . PHE A 1 201 ? 13.590 3.867 -9.570 1.00 98.31 201 PHE A N 1
ATOM 1561 C CA . PHE A 1 201 ? 13.680 3.522 -8.155 1.00 98.31 201 PHE A CA 1
ATOM 1562 C C . PHE A 1 201 ? 12.364 3.823 -7.441 1.00 98.31 201 PHE A C 1
ATOM 1564 O O . PHE A 1 201 ? 11.652 4.782 -7.757 1.00 98.31 201 PHE A O 1
ATOM 1571 N N . VAL A 1 202 ? 12.041 2.979 -6.469 1.00 98.62 202 VAL A N 1
ATOM 1572 C CA . VAL A 1 202 ? 10.837 3.061 -5.641 1.00 98.62 202 VAL A CA 1
ATOM 1573 C C . VAL A 1 202 ? 11.215 2.941 -4.171 1.00 98.62 202 VAL A C 1
ATOM 1575 O O . VAL A 1 202 ? 12.222 2.323 -3.831 1.00 98.62 202 VAL A O 1
ATOM 1578 N N . LEU A 1 203 ? 10.416 3.544 -3.295 1.00 98.38 203 LEU A N 1
ATOM 1579 C CA . LEU A 1 203 ? 10.579 3.383 -1.856 1.00 98.38 203 LEU A CA 1
ATOM 1580 C C . LEU A 1 203 ? 10.234 1.952 -1.436 1.00 98.38 203 LEU A C 1
ATOM 1582 O O . LEU A 1 203 ? 9.325 1.322 -1.984 1.00 98.38 203 LEU A O 1
ATOM 1586 N N . GLY A 1 204 ? 10.946 1.466 -0.427 1.00 97.19 204 GLY A N 1
ATOM 1587 C CA . GLY A 1 204 ? 10.734 0.173 0.203 1.00 97.19 204 GLY A CA 1
ATOM 1588 C C . GLY A 1 204 ? 11.189 0.174 1.656 1.00 97.19 204 GLY A C 1
ATOM 1589 O O . GLY A 1 204 ? 11.825 1.120 2.125 1.00 97.19 204 GLY A O 1
ATOM 1590 N N . TYR A 1 205 ? 10.880 -0.908 2.363 1.00 95.62 205 TYR A N 1
ATOM 1591 C CA . TYR A 1 205 ? 11.416 -1.138 3.701 1.00 95.62 205 TYR A CA 1
ATOM 1592 C C . TYR A 1 205 ? 12.713 -1.930 3.627 1.00 95.62 205 TYR A C 1
ATOM 1594 O O . TYR A 1 205 ? 12.813 -2.882 2.857 1.00 95.62 205 TYR A O 1
ATOM 1602 N N . LYS A 1 206 ? 13.696 -1.559 4.454 1.00 93.62 206 LYS A N 1
ATOM 1603 C CA . LYS A 1 206 ? 14.988 -2.254 4.559 1.00 93.62 206 LYS A CA 1
ATOM 1604 C C . LYS A 1 206 ? 14.819 -3.710 4.997 1.00 93.62 206 LYS A C 1
ATOM 1606 O O . LYS A 1 206 ? 15.505 -4.585 4.486 1.00 93.62 206 LYS A O 1
ATOM 1611 N N . ASP A 1 207 ? 13.890 -3.940 5.916 1.00 90.62 207 ASP A N 1
ATOM 1612 C CA . ASP A 1 207 ? 13.418 -5.247 6.362 1.00 90.62 207 ASP A CA 1
ATOM 1613 C C . ASP A 1 207 ? 11.889 -5.232 6.195 1.00 90.62 207 ASP A C 1
ATOM 1615 O O . ASP A 1 207 ? 11.241 -4.366 6.790 1.00 90.62 207 ASP A O 1
ATOM 1619 N N . PRO A 1 208 ? 11.304 -6.053 5.301 1.00 89.75 208 PRO A N 1
ATOM 1620 C CA . PRO A 1 208 ? 11.868 -7.267 4.698 1.00 89.75 208 PRO A CA 1
ATOM 1621 C C . PRO A 1 208 ? 12.638 -7.072 3.382 1.00 89.75 208 PRO A C 1
ATOM 1623 O O . PRO A 1 208 ? 12.937 -8.056 2.709 1.00 89.75 208 PRO A O 1
ATOM 1626 N N . GLY A 1 209 ? 12.959 -5.837 2.990 1.00 92.81 209 GLY A N 1
ATOM 1627 C CA . GLY A 1 209 ? 13.696 -5.574 1.751 1.00 92.81 209 GLY A CA 1
ATOM 1628 C C . GLY A 1 209 ? 12.797 -5.547 0.519 1.00 92.81 209 GLY A C 1
ATOM 1629 O O . GLY A 1 209 ? 13.244 -5.927 -0.556 1.00 92.81 209 GLY A O 1
ATOM 1630 N N . VAL A 1 210 ? 11.531 -5.139 0.663 1.00 95.00 210 VAL A N 1
ATOM 1631 C CA . VAL A 1 210 ? 10.541 -5.112 -0.428 1.00 95.00 210 VAL A CA 1
ATOM 1632 C C . VAL A 1 210 ? 10.048 -3.689 -0.710 1.00 95.00 210 VAL A C 1
ATOM 1634 O O . VAL A 1 210 ? 9.953 -2.878 0.220 1.00 95.00 210 VAL A O 1
ATOM 1637 N N . PRO A 1 211 ? 9.692 -3.365 -1.967 1.00 97.44 211 PRO A N 1
ATOM 1638 C CA . PRO A 1 211 ? 9.055 -2.095 -2.292 1.00 97.44 211 PRO A CA 1
ATOM 1639 C C . PRO A 1 211 ? 7.700 -1.932 -1.603 1.00 97.44 211 PRO A C 1
ATOM 1641 O O . PRO A 1 211 ? 7.014 -2.920 -1.326 1.00 97.44 211 PRO A O 1
ATOM 1644 N N . VAL A 1 212 ? 7.295 -0.679 -1.387 1.00 97.50 212 VAL A N 1
ATOM 1645 C CA . VAL A 1 212 ? 5.993 -0.354 -0.796 1.00 97.50 212 VAL A CA 1
ATOM 1646 C C . VAL A 1 212 ? 4.940 0.056 -1.829 1.00 97.50 212 VAL A C 1
ATOM 1648 O O . VAL A 1 212 ? 5.220 0.713 -2.838 1.00 97.50 212 VAL A O 1
ATOM 1651 N N . THR A 1 213 ? 3.693 -0.300 -1.533 1.00 97.56 213 THR A N 1
ATOM 1652 C CA . THR A 1 213 ? 2.478 0.088 -2.251 1.00 97.56 213 THR A CA 1
ATOM 1653 C C . THR A 1 213 ? 1.458 0.735 -1.299 1.00 97.56 213 THR A C 1
ATOM 1655 O O . THR A 1 213 ? 1.802 1.135 -0.186 1.00 97.56 213 THR A O 1
ATOM 1658 N N . ALA A 1 214 ? 0.216 0.936 -1.749 1.00 95.19 214 ALA A N 1
ATOM 1659 C CA . ALA A 1 214 ? -0.847 1.497 -0.920 1.00 95.19 214 ALA A CA 1
ATOM 1660 C C . ALA A 1 214 ? -1.213 0.573 0.251 1.00 95.19 214 ALA A C 1
ATOM 1662 O O . ALA A 1 214 ? -1.122 -0.645 0.147 1.00 95.19 214 ALA A O 1
ATOM 1663 N N . ASP A 1 215 ? -1.655 1.184 1.337 1.00 96.12 215 ASP A N 1
ATOM 1664 C CA . ASP A 1 215 ? -2.163 0.571 2.556 1.00 96.12 215 ASP A CA 1
ATOM 1665 C C . ASP A 1 215 ? -3.697 0.509 2.579 1.00 96.12 215 ASP A C 1
ATOM 1667 O O . ASP A 1 215 ? -4.391 1.028 1.696 1.00 96.12 215 ASP A O 1
ATOM 1671 N N . TYR A 1 216 ? -4.232 -0.167 3.593 1.00 97.31 216 TYR A N 1
ATOM 1672 C CA . TYR A 1 216 ? -5.658 -0.247 3.882 1.00 97.31 216 TYR A CA 1
ATOM 1673 C C . TYR A 1 216 ? -6.046 0.828 4.886 1.00 97.31 216 TYR A C 1
ATOM 1675 O O . TYR A 1 216 ? -6.048 0.633 6.100 1.00 97.31 216 TYR A O 1
ATOM 1683 N N . ASP A 1 217 ? -6.437 1.971 4.342 1.00 95.38 217 ASP A N 1
ATOM 1684 C CA . ASP A 1 217 ? -6.946 3.087 5.118 1.00 95.38 217 ASP A CA 1
ATOM 1685 C C . ASP A 1 217 ? -8.289 2.746 5.789 1.00 95.38 217 ASP A C 1
ATOM 1687 O O . ASP A 1 217 ? -9.346 2.722 5.144 1.00 95.38 217 ASP A O 1
ATOM 1691 N N . VAL A 1 218 ? -8.274 2.553 7.106 1.00 96.25 218 VAL A N 1
ATOM 1692 C CA . VAL A 1 218 ? -9.495 2.414 7.907 1.00 96.25 218 VAL A CA 1
ATOM 1693 C C . VAL A 1 218 ? -10.167 3.779 8.039 1.00 96.25 218 VAL A C 1
ATOM 1695 O O . VAL A 1 218 ? -9.628 4.709 8.632 1.00 96.25 218 VAL A O 1
ATOM 1698 N N . PHE A 1 219 ? -11.380 3.900 7.506 1.00 96.44 219 PHE A N 1
ATOM 1699 C CA . PHE A 1 219 ? -12.218 5.084 7.668 1.00 96.44 219 PHE A CA 1
ATOM 1700 C C . PHE A 1 219 ? -12.809 5.159 9.079 1.00 96.44 219 PHE A C 1
ATOM 1702 O O . PHE A 1 219 ? -12.773 6.212 9.714 1.00 96.44 219 PHE A O 1
ATOM 1709 N N . ALA A 1 220 ? -13.361 4.047 9.574 1.00 95.38 220 ALA A N 1
ATOM 1710 C CA . ALA A 1 220 ? -13.958 3.991 10.903 1.00 95.38 220 ALA A CA 1
ATOM 1711 C C . ALA A 1 220 ? -14.033 2.564 11.459 1.00 95.38 220 ALA A C 1
ATOM 1713 O O . ALA A 1 220 ? -14.191 1.595 10.721 1.00 95.38 220 ALA A O 1
ATOM 1714 N N . ILE A 1 221 ? -13.987 2.467 12.790 1.00 94.94 221 ILE A N 1
ATOM 1715 C CA . ILE A 1 221 ? -14.337 1.267 13.556 1.00 94.94 221 ILE A CA 1
ATOM 1716 C C . ILE A 1 221 ? -15.482 1.669 14.485 1.00 94.94 221 ILE A C 1
ATOM 1718 O O . ILE A 1 221 ? -15.306 2.536 15.345 1.00 94.94 221 ILE A O 1
ATOM 1722 N N . CYS A 1 222 ? -16.652 1.065 14.297 1.00 94.31 222 CYS A N 1
ATOM 1723 C CA . CYS A 1 222 ? -17.880 1.414 15.005 1.00 94.31 222 CYS A CA 1
ATOM 1724 C C . CYS A 1 222 ? -18.312 0.244 15.899 1.00 94.31 222 CYS A C 1
ATOM 1726 O O . CYS A 1 222 ? -18.968 -0.681 15.411 1.00 94.31 222 CYS A O 1
ATOM 1728 N N . PRO A 1 223 ? -17.942 0.244 17.191 1.00 91.88 223 PRO A N 1
ATOM 1729 C CA . PRO A 1 223 ? -18.357 -0.810 18.102 1.00 91.88 223 PRO A CA 1
ATOM 1730 C C . PRO A 1 223 ? -19.830 -0.715 18.480 1.00 91.88 223 PRO A C 1
ATOM 1732 O O . PRO A 1 223 ? -20.386 0.379 18.592 1.00 91.88 223 PRO A O 1
ATOM 1735 N N . SER A 1 224 ? -20.442 -1.863 18.773 1.00 90.62 224 SER A N 1
ATOM 1736 C CA . SER A 1 224 ? -21.761 -1.882 19.404 1.00 90.62 224 SER A CA 1
ATOM 1737 C C . SER A 1 224 ? -21.728 -1.231 20.792 1.00 90.62 224 SER A C 1
ATOM 1739 O O . SER A 1 224 ? -20.894 -1.569 21.639 1.00 90.62 224 SER A O 1
ATOM 1741 N N . LEU A 1 225 ? -22.705 -0.362 21.077 1.00 85.56 225 LEU A N 1
ATOM 1742 C CA . LEU A 1 225 ? -22.886 0.233 22.407 1.00 85.56 225 LEU A CA 1
ATOM 1743 C C . LEU A 1 225 ? -23.173 -0.815 23.492 1.00 85.56 225 LEU A C 1
ATOM 1745 O O . LEU A 1 225 ? -22.862 -0.584 24.662 1.00 85.56 225 LEU A O 1
ATOM 1749 N N . SER A 1 226 ? -23.710 -1.984 23.120 1.00 88.06 226 SER A N 1
ATOM 1750 C CA . SER A 1 226 ? -23.959 -3.077 24.068 1.00 88.06 226 SER A CA 1
ATOM 1751 C C . SER A 1 226 ? -22.683 -3.553 24.768 1.00 88.06 226 SER A C 1
ATOM 1753 O O . SER A 1 226 ? -22.759 -4.008 25.910 1.00 88.06 226 SER A O 1
ATOM 1755 N N . ARG A 1 227 ? -21.507 -3.349 24.156 1.00 88.50 227 ARG A N 1
ATOM 1756 C CA . ARG A 1 227 ? -20.191 -3.649 24.740 1.00 88.50 227 ARG A CA 1
ATOM 1757 C C . ARG A 1 227 ? -19.924 -2.910 26.054 1.00 88.50 227 ARG A C 1
ATOM 1759 O O . ARG A 1 227 ? -19.138 -3.371 26.872 1.00 88.50 227 ARG A O 1
ATOM 1766 N N . TYR A 1 228 ? -20.587 -1.777 26.270 1.00 87.50 228 TYR A N 1
ATOM 1767 C CA . TYR A 1 228 ? -20.411 -0.945 27.461 1.00 87.50 228 TYR A CA 1
ATOM 1768 C C . TYR A 1 228 ? -21.533 -1.136 28.493 1.00 87.50 228 TYR A C 1
ATOM 1770 O O . TYR A 1 228 ? -21.519 -0.495 29.546 1.00 87.50 228 TYR A O 1
ATOM 1778 N N . SER A 1 229 ? -22.496 -2.026 28.220 1.00 88.88 229 SER A N 1
ATOM 1779 C CA . SER A 1 229 ? -23.668 -2.238 29.077 1.00 88.88 229 SER A CA 1
ATOM 1780 C C . SER A 1 229 ? -23.305 -2.791 30.457 1.00 88.88 229 SER A C 1
ATOM 1782 O O . SER A 1 229 ? -23.831 -2.306 31.454 1.00 88.88 229 SER A O 1
ATOM 1784 N N . ASP A 1 230 ? -22.354 -3.720 30.552 1.00 89.81 230 ASP A N 1
ATOM 1785 C CA . ASP A 1 230 ? -21.940 -4.286 31.842 1.00 89.81 230 ASP A CA 1
ATOM 1786 C C . ASP A 1 230 ? -21.185 -3.275 32.703 1.00 89.81 230 ASP A C 1
ATOM 1788 O O . ASP A 1 230 ? -21.410 -3.187 33.910 1.00 89.81 230 ASP A O 1
ATOM 1792 N N . ALA A 1 231 ? -20.333 -2.452 32.086 1.00 88.62 231 ALA A N 1
ATOM 1793 C CA . ALA A 1 231 ? -19.666 -1.357 32.784 1.00 88.62 231 ALA A CA 1
ATOM 1794 C C . ALA A 1 231 ? -20.684 -0.330 33.308 1.00 88.62 231 ALA A C 1
ATOM 1796 O O . ALA A 1 231 ? -20.535 0.180 34.418 1.00 88.62 231 ALA A O 1
ATOM 1797 N N . TYR A 1 232 ? -21.743 -0.058 32.540 1.00 91.56 232 TYR A N 1
ATOM 1798 C CA . TYR A 1 232 ? -22.852 0.777 32.991 1.00 91.56 232 TYR A CA 1
ATOM 1799 C C . TYR A 1 232 ? -23.624 0.138 34.153 1.00 91.56 232 TYR A C 1
ATOM 1801 O O . TYR A 1 232 ? -23.812 0.799 35.172 1.00 91.56 232 TYR A O 1
ATOM 1809 N N . ARG A 1 233 ? -24.002 -1.146 34.060 1.00 92.44 233 ARG A N 1
ATOM 1810 C CA . ARG A 1 233 ? -24.706 -1.879 35.133 1.00 92.44 233 ARG A CA 1
ATOM 1811 C C . ARG A 1 233 ? -23.923 -1.874 36.444 1.00 92.44 233 ARG A C 1
ATOM 1813 O O . ARG A 1 233 ? -24.469 -1.461 37.460 1.00 92.44 233 ARG A O 1
ATOM 1820 N N . LYS A 1 234 ? -22.623 -2.182 36.403 1.00 92.94 234 LYS A N 1
ATOM 1821 C CA . LYS A 1 234 ? -21.744 -2.125 37.586 1.00 92.94 234 LYS A CA 1
ATOM 1822 C C . LYS A 1 234 ? -21.713 -0.738 38.237 1.00 92.94 234 LYS A C 1
ATOM 1824 O O . LYS A 1 234 ? -21.647 -0.621 39.455 1.00 92.94 234 LYS A O 1
ATOM 1829 N N . ARG A 1 235 ? -21.779 0.337 37.441 1.00 93.00 235 ARG A N 1
ATOM 1830 C CA . ARG A 1 235 ? -21.863 1.712 37.972 1.00 93.00 235 ARG A CA 1
ATOM 1831 C C . ARG A 1 235 ? -23.210 2.006 38.622 1.00 93.00 235 ARG A C 1
ATOM 1833 O O . ARG A 1 235 ? -23.246 2.784 39.567 1.00 93.00 235 ARG A O 1
ATOM 1840 N N . LEU A 1 236 ? -24.292 1.414 38.118 1.00 92.12 236 LEU A N 1
ATOM 1841 C CA . LEU A 1 236 ? -25.614 1.529 38.731 1.00 92.12 236 LEU A CA 1
ATOM 1842 C C . LEU A 1 236 ? -25.694 0.769 40.059 1.00 92.12 236 LEU A C 1
ATOM 1844 O O . LEU A 1 236 ? -26.269 1.289 41.008 1.00 92.12 236 LEU A O 1
ATOM 1848 N N . GLU A 1 237 ? -25.089 -0.416 40.138 1.00 93.12 237 GLU A N 1
ATOM 1849 C CA . GLU A 1 237 ? -25.011 -1.228 41.364 1.00 93.12 237 GLU A CA 1
ATOM 1850 C C . GLU A 1 237 ? -24.209 -0.538 42.478 1.00 93.12 237 GLU A C 1
ATOM 1852 O O . GLU A 1 237 ? -24.474 -0.750 43.656 1.00 93.12 237 GLU A O 1
ATOM 1857 N N . ALA A 1 238 ? -23.265 0.336 42.116 1.00 92.00 238 ALA A N 1
ATOM 1858 C CA . ALA A 1 238 ? -22.477 1.122 43.064 1.00 92.00 238 ALA A CA 1
ATOM 1859 C C . ALA A 1 238 ? -23.230 2.330 43.664 1.00 92.00 238 ALA A C 1
ATOM 1861 O O . ALA A 1 238 ? -22.669 3.042 44.499 1.00 92.00 238 ALA A O 1
ATOM 1862 N N . ILE A 1 239 ? -24.470 2.605 43.240 1.00 90.56 239 ILE A N 1
ATOM 1863 C CA . ILE A 1 239 ? -25.276 3.701 43.793 1.00 90.56 239 ILE A CA 1
ATOM 1864 C C . ILE A 1 239 ? -25.798 3.281 45.181 1.00 90.56 239 ILE A C 1
ATOM 1866 O O . ILE A 1 239 ? -26.475 2.257 45.276 1.00 90.56 239 ILE A O 1
ATOM 1870 N N . PRO A 1 240 ? -25.550 4.059 46.256 1.00 89.69 240 PRO A N 1
ATOM 1871 C CA . PRO A 1 240 ? -25.992 3.698 47.602 1.00 89.69 240 PRO A CA 1
ATOM 1872 C C . PRO A 1 240 ? -27.512 3.513 47.697 1.00 89.69 240 PRO A C 1
ATOM 1874 O O . PRO A 1 240 ? -28.282 4.372 47.268 1.00 89.69 240 PRO A O 1
ATOM 1877 N N . THR A 1 241 ? -27.952 2.428 48.336 1.00 84.75 241 THR A N 1
ATOM 1878 C CA . THR A 1 241 ? -29.376 2.095 48.533 1.00 84.75 241 THR A CA 1
ATOM 1879 C C . THR A 1 241 ? -30.135 3.116 49.386 1.00 84.75 241 THR A C 1
ATOM 1881 O O . THR A 1 241 ? -31.342 3.265 49.217 1.00 84.75 241 THR A O 1
ATOM 1884 N N . GLY A 1 242 ? -29.442 3.857 50.257 1.00 89.25 242 GLY A N 1
ATOM 1885 C CA . GLY A 1 242 ? -30.013 4.941 51.067 1.00 89.25 242 GLY A CA 1
ATOM 1886 C C . GLY A 1 242 ? -30.080 6.311 50.378 1.00 89.25 242 GLY A C 1
ATOM 1887 O O . GLY A 1 242 ? -30.503 7.276 51.009 1.00 89.25 242 GLY A O 1
ATOM 1888 N N . ALA A 1 243 ? -29.648 6.431 49.118 1.00 87.38 243 ALA A N 1
ATOM 1889 C CA . ALA A 1 243 ? -29.623 7.712 48.414 1.00 87.38 243 ALA A CA 1
ATOM 1890 C C . ALA A 1 243 ? -31.038 8.241 48.131 1.00 87.38 243 ALA A C 1
ATOM 1892 O O . ALA A 1 243 ? -31.936 7.497 47.722 1.00 87.38 243 ALA A O 1
ATOM 1893 N N . THR A 1 244 ? -31.224 9.553 48.261 1.00 93.81 244 THR A N 1
ATOM 1894 C CA . THR A 1 244 ? -32.462 10.237 47.877 1.00 93.81 244 THR A CA 1
ATOM 1895 C C . THR A 1 244 ? -32.730 10.094 46.376 1.00 93.81 244 THR A C 1
ATOM 1897 O O . THR A 1 244 ? -31.824 9.899 45.562 1.00 93.81 244 THR A O 1
ATOM 1900 N N . LYS A 1 245 ? -33.986 10.277 45.954 1.00 92.00 245 LYS A N 1
ATOM 1901 C CA . LYS A 1 245 ? -34.366 10.213 44.531 1.00 92.00 245 LYS A CA 1
ATOM 1902 C C . LYS A 1 245 ? -33.543 11.168 43.649 1.00 92.00 245 LYS A C 1
ATOM 1904 O O . LYS A 1 245 ? -33.183 10.811 42.529 1.00 92.00 245 LYS A O 1
ATOM 1909 N N . LYS A 1 246 ? -33.220 12.367 44.151 1.00 93.75 246 LYS A N 1
ATOM 1910 C CA . LYS A 1 246 ? -32.408 13.364 43.432 1.00 93.75 246 LYS A CA 1
ATOM 1911 C C . LYS A 1 246 ? -30.957 12.899 43.267 1.00 93.75 246 LYS A C 1
ATOM 1913 O O . LYS A 1 246 ? -30.394 13.032 42.179 1.00 93.75 246 LYS A O 1
ATOM 1918 N N . GLU A 1 247 ? -30.371 12.320 44.312 1.00 91.75 247 GLU A N 1
ATOM 1919 C CA . GLU A 1 247 ? -29.015 11.757 44.275 1.00 91.75 247 GLU A CA 1
ATOM 1920 C C . GLU A 1 247 ? -28.934 10.558 43.328 1.00 91.75 247 GLU A C 1
ATOM 1922 O O . GLU A 1 247 ? -28.037 10.508 42.489 1.00 91.75 247 GLU A O 1
ATOM 1927 N N . GLN A 1 248 ? -29.920 9.655 43.364 1.00 91.00 248 GLN A N 1
ATOM 1928 C CA . GLN A 1 248 ? -29.992 8.517 42.443 1.00 91.00 248 GLN A CA 1
ATOM 1929 C C . GLN A 1 248 ? -30.066 8.961 40.977 1.00 91.00 248 GLN A C 1
ATOM 1931 O O . GLN A 1 248 ? -29.363 8.412 40.130 1.00 91.00 248 GLN A O 1
ATOM 1936 N N . ILE A 1 249 ? -30.903 9.956 40.655 1.00 92.62 249 ILE A N 1
ATOM 1937 C CA . ILE A 1 249 ? -31.006 10.495 39.289 1.00 92.62 249 ILE A CA 1
ATOM 1938 C C . ILE A 1 249 ? -29.665 11.093 38.852 1.00 92.62 249 ILE A C 1
ATOM 1940 O O . ILE A 1 249 ? -29.188 10.801 37.756 1.00 92.62 249 ILE A O 1
ATOM 1944 N N . THR A 1 250 ? -29.035 11.887 39.716 1.00 93.44 250 THR A N 1
ATOM 1945 C CA . THR A 1 250 ? -27.745 12.529 39.424 1.00 93.44 250 THR A CA 1
ATOM 1946 C C . THR A 1 250 ? -26.655 11.484 39.174 1.00 93.44 250 THR A C 1
ATOM 1948 O O . THR A 1 250 ? -25.951 11.555 38.167 1.00 93.44 250 THR A O 1
ATOM 1951 N N . ALA A 1 251 ? -26.569 10.462 40.029 1.00 91.69 251 ALA A N 1
ATOM 1952 C CA . ALA A 1 251 ? -25.610 9.371 39.891 1.00 91.69 251 ALA A CA 1
ATOM 1953 C C . ALA A 1 251 ? -25.836 8.553 38.607 1.00 91.69 251 ALA A C 1
ATOM 1955 O O . ALA A 1 251 ? -24.875 8.217 37.916 1.00 91.69 251 ALA A O 1
ATOM 1956 N N . LYS A 1 252 ? -27.096 8.29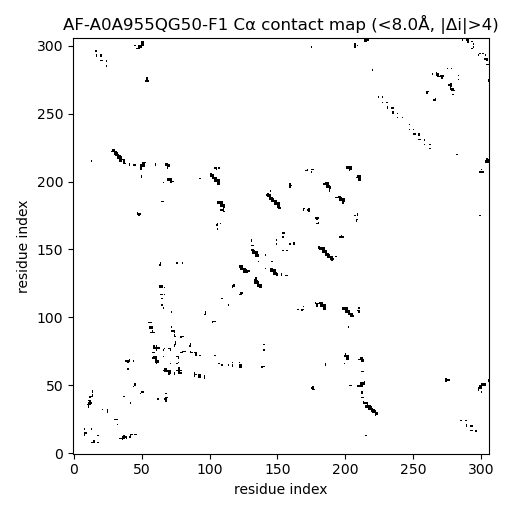7 38.221 1.00 93.06 252 LYS A N 1
ATOM 1957 C CA . LYS A 1 252 ? -27.435 7.626 36.952 1.00 93.06 252 LYS A CA 1
ATOM 1958 C C . LYS A 1 252 ? -26.951 8.413 35.734 1.00 93.06 252 LYS A C 1
ATOM 1960 O O . LYS A 1 252 ? -26.362 7.821 34.828 1.00 93.06 252 LYS A O 1
ATOM 1965 N N . TRP A 1 253 ? -27.158 9.731 35.717 1.00 93.44 253 TRP A N 1
ATOM 1966 C CA . TRP A 1 253 ? -26.669 10.597 34.639 1.00 93.44 253 TRP A CA 1
ATOM 1967 C C . TRP A 1 253 ? -25.141 10.648 34.584 1.00 93.44 253 TRP A C 1
ATOM 1969 O O . TRP A 1 253 ? -24.568 10.560 33.500 1.00 93.44 253 TRP A O 1
ATOM 1979 N N . GLN A 1 254 ? -24.469 10.714 35.734 1.00 92.62 254 GLN A N 1
ATOM 1980 C CA . GLN A 1 254 ? -23.006 10.658 35.804 1.00 92.62 254 GLN A CA 1
ATOM 1981 C C . GLN A 1 254 ? -22.457 9.310 35.313 1.00 92.62 254 GLN A C 1
ATOM 1983 O O . GLN A 1 254 ? -21.504 9.278 34.533 1.00 92.62 254 GLN A O 1
ATOM 1988 N N . ALA A 1 255 ? -23.076 8.195 35.716 1.00 92.25 255 ALA A N 1
ATOM 1989 C CA . ALA A 1 255 ? -22.714 6.856 35.258 1.00 92.25 255 ALA A CA 1
ATOM 1990 C C . ALA A 1 255 ? -22.882 6.711 33.740 1.00 92.25 255 ALA A C 1
ATOM 1992 O O . ALA A 1 255 ? -21.998 6.165 33.072 1.00 92.25 255 ALA A O 1
ATOM 1993 N N . LEU A 1 256 ? -23.981 7.237 33.188 1.00 89.88 256 LEU A N 1
ATOM 1994 C CA . LEU A 1 256 ? -24.222 7.264 31.747 1.00 89.88 256 LEU A CA 1
ATOM 1995 C C . LEU A 1 256 ? -23.163 8.111 31.033 1.00 89.88 256 LEU A C 1
ATOM 1997 O O . LEU A 1 256 ? -22.501 7.611 30.127 1.00 89.88 256 LEU A O 1
ATOM 2001 N N . GLY A 1 257 ? -22.943 9.350 31.478 1.00 89.62 257 GLY A N 1
ATOM 2002 C CA . GLY A 1 257 ? -21.961 10.260 30.886 1.00 89.62 257 GLY A CA 1
ATOM 2003 C C . GLY A 1 257 ? -20.544 9.683 30.888 1.00 89.62 257 GLY A C 1
ATOM 2004 O O . GLY A 1 257 ? -19.852 9.742 29.872 1.00 89.62 257 GLY A O 1
ATOM 2005 N N . LYS A 1 258 ? -20.131 9.038 31.987 1.00 89.19 258 LYS A N 1
ATOM 2006 C CA . LYS A 1 258 ? -18.835 8.349 32.072 1.00 89.19 258 LYS A CA 1
ATOM 2007 C C . LYS A 1 258 ? -18.750 7.172 31.098 1.00 89.19 258 LYS A C 1
ATOM 2009 O O . LYS A 1 258 ? -17.753 7.045 30.397 1.00 89.19 258 LYS A O 1
ATOM 2014 N N . THR A 1 259 ? -19.800 6.354 31.018 1.00 88.81 259 THR A N 1
ATOM 2015 C CA . THR A 1 259 ? -19.856 5.206 30.096 1.00 88.81 259 THR A CA 1
ATOM 2016 C C . THR A 1 259 ? -19.774 5.661 28.639 1.00 88.81 259 THR A C 1
ATOM 2018 O O . THR A 1 259 ? -19.006 5.099 27.866 1.00 88.81 259 THR A O 1
ATOM 2021 N N . VAL A 1 260 ? -20.509 6.711 28.266 1.00 86.88 260 VAL A N 1
ATOM 2022 C CA . VAL A 1 260 ? -20.471 7.281 26.911 1.00 86.88 260 VAL A CA 1
ATOM 2023 C C . VAL A 1 260 ? -19.101 7.894 26.608 1.00 86.88 260 VAL A C 1
ATOM 2025 O O . VAL A 1 260 ? -18.555 7.662 25.535 1.00 86.88 260 VAL A O 1
ATOM 2028 N N . SER A 1 261 ? -18.506 8.633 27.549 1.00 86.50 261 SER A N 1
ATOM 2029 C CA . SER A 1 261 ? -17.168 9.220 27.375 1.00 86.50 261 SER A CA 1
ATOM 2030 C C . SER A 1 261 ? -16.087 8.152 27.152 1.00 86.50 261 SER A C 1
ATOM 2032 O O . SER A 1 261 ? -15.226 8.316 26.283 1.00 86.50 261 SER A O 1
ATOM 2034 N N . GLU A 1 262 ? -16.163 7.037 27.888 1.00 84.62 262 GLU A N 1
ATOM 2035 C CA . GLU A 1 262 ? -15.309 5.861 27.688 1.00 84.62 262 GLU A CA 1
ATOM 2036 C C . GLU A 1 262 ? -15.570 5.189 26.335 1.00 84.62 262 GLU A C 1
ATOM 2038 O O . GLU A 1 262 ? -14.618 4.892 25.618 1.00 84.62 262 GLU A O 1
ATOM 2043 N N . ALA A 1 263 ? -16.836 5.016 25.938 1.00 84.19 263 ALA A N 1
ATOM 2044 C CA . ALA A 1 263 ? -17.198 4.431 24.646 1.00 84.19 263 ALA A CA 1
ATOM 2045 C C . ALA A 1 263 ? -16.687 5.251 23.452 1.00 84.19 263 ALA A C 1
ATOM 2047 O O . ALA A 1 263 ? -16.261 4.698 22.441 1.00 84.19 263 ALA A O 1
ATOM 2048 N N . LEU A 1 264 ? -16.670 6.577 23.586 1.00 83.19 264 LEU A N 1
ATOM 2049 C CA . LEU A 1 264 ? -16.102 7.491 22.595 1.00 83.19 264 LEU A CA 1
ATOM 2050 C C . LEU A 1 264 ? -14.565 7.546 22.634 1.00 83.19 264 LEU A C 1
ATOM 2052 O O . LEU A 1 264 ? -13.952 8.156 21.755 1.00 83.19 264 LEU A O 1
ATOM 2056 N N . GLY A 1 265 ? -13.930 6.955 23.651 1.00 83.06 265 GLY A N 1
ATOM 2057 C CA . GLY A 1 265 ? -12.480 6.963 23.829 1.00 83.06 265 GLY A CA 1
ATOM 2058 C C . GLY A 1 265 ? -11.887 8.364 23.997 1.00 83.06 265 GLY A C 1
ATOM 2059 O O . GLY A 1 265 ? -10.737 8.596 23.628 1.00 83.06 265 GLY A O 1
ATOM 2060 N N . GLN A 1 266 ? -12.650 9.323 24.539 1.00 80.44 266 GLN A N 1
ATOM 2061 C CA . GLN A 1 266 ? -12.263 10.745 24.594 1.00 80.44 266 GLN A CA 1
ATOM 2062 C C . GLN A 1 266 ? -10.937 11.005 25.323 1.00 80.44 266 GLN A C 1
ATOM 2064 O O . GLN A 1 266 ? -10.251 11.985 25.032 1.00 80.44 266 GLN A O 1
ATOM 2069 N N . ARG A 1 267 ? -10.586 10.159 26.299 1.00 78.12 267 ARG A N 1
ATOM 2070 C CA . ARG A 1 267 ? -9.310 10.249 27.023 1.00 78.12 267 ARG A CA 1
ATOM 2071 C C . ARG A 1 267 ? -8.158 9.655 26.220 1.00 78.12 267 ARG A C 1
ATOM 2073 O O . ARG A 1 267 ? -7.110 10.278 26.125 1.00 78.12 267 ARG A O 1
ATOM 2080 N N . GLU A 1 268 ? -8.372 8.487 25.624 1.00 78.94 268 GLU A N 1
ATOM 2081 C CA . GLU A 1 268 ? -7.349 7.743 24.882 1.00 78.94 268 GLU A CA 1
ATOM 2082 C C . GLU A 1 268 ? -6.940 8.457 23.591 1.00 78.94 268 GLU A C 1
ATOM 2084 O O . GLU A 1 268 ? -5.774 8.453 23.220 1.00 78.94 268 GLU A O 1
ATOM 2089 N N . ARG A 1 269 ? -7.873 9.160 22.943 1.00 79.25 269 ARG A N 1
ATOM 2090 C CA . ARG A 1 269 ? -7.589 9.936 21.725 1.00 79.25 269 ARG A CA 1
ATOM 2091 C C . ARG A 1 269 ? -6.697 11.165 21.949 1.00 79.25 269 ARG A C 1
ATOM 2093 O O . ARG A 1 269 ? -6.339 11.831 20.987 1.00 79.25 269 ARG A O 1
ATOM 2100 N N . ARG A 1 270 ? -6.337 11.488 23.197 1.00 78.75 270 ARG A N 1
ATOM 2101 C CA . ARG A 1 270 ? -5.409 12.590 23.518 1.00 78.75 270 ARG A CA 1
ATOM 2102 C C . ARG A 1 270 ? -3.944 12.202 23.335 1.00 78.75 270 ARG A C 1
ATOM 2104 O O . ARG A 1 270 ? -3.096 13.084 23.277 1.00 78.75 270 ARG A O 1
ATOM 2111 N N . THR A 1 271 ? -3.647 10.907 23.271 1.00 81.06 271 THR A N 1
ATOM 2112 C CA . THR A 1 271 ? -2.291 10.396 23.058 1.00 81.06 271 THR A CA 1
ATOM 2113 C C . THR A 1 271 ? -2.094 10.024 21.594 1.00 81.06 271 THR A C 1
ATOM 2115 O O . THR A 1 271 ? -2.959 9.375 21.006 1.00 81.06 271 THR A O 1
ATOM 2118 N N . VAL A 1 272 ? -0.961 10.427 21.018 1.00 82.75 272 VAL A N 1
ATOM 2119 C CA . VAL A 1 272 ? -0.560 10.069 19.651 1.00 82.75 272 VAL A CA 1
ATOM 2120 C C . VAL A 1 272 ? 0.450 8.932 19.725 1.00 82.75 272 VAL A C 1
ATOM 2122 O O . VAL A 1 272 ? 1.497 9.089 20.347 1.00 82.75 272 VAL A O 1
ATOM 2125 N N . ASP A 1 273 ? 0.133 7.801 19.104 1.00 84.12 273 ASP A N 1
ATOM 2126 C CA . ASP A 1 273 ? 1.094 6.734 18.845 1.00 84.12 273 ASP A CA 1
ATOM 2127 C C . ASP A 1 273 ? 1.966 7.127 17.635 1.00 84.12 273 ASP A C 1
ATOM 2129 O O . ASP A 1 273 ? 1.420 7.568 16.619 1.00 84.12 273 ASP A O 1
ATOM 2133 N N . PRO A 1 274 ? 3.304 7.008 17.706 1.00 78.44 274 PRO A N 1
ATOM 2134 C CA . PRO A 1 274 ? 4.185 7.417 16.611 1.00 78.44 274 PRO A CA 1
ATOM 2135 C C . PRO A 1 274 ? 4.010 6.583 15.333 1.00 78.44 274 PRO A C 1
ATOM 2137 O O . PRO A 1 274 ? 4.313 7.081 14.251 1.00 78.44 274 PRO A O 1
ATOM 2140 N N . ASN A 1 275 ? 3.519 5.345 15.445 1.00 79.56 275 ASN A N 1
ATOM 2141 C CA . ASN A 1 275 ? 3.380 4.414 14.326 1.00 79.56 275 ASN A CA 1
ATOM 2142 C C . ASN A 1 275 ? 1.929 4.263 13.862 1.00 79.56 275 ASN A C 1
ATOM 2144 O O . ASN A 1 275 ? 1.711 4.032 12.678 1.00 79.56 275 ASN A O 1
ATOM 2148 N N . MET A 1 276 ? 0.961 4.417 14.774 1.00 81.50 276 MET A N 1
ATOM 2149 C CA . MET A 1 276 ? -0.471 4.222 14.489 1.00 81.50 276 MET A CA 1
ATOM 2150 C C . MET A 1 276 ? -1.323 5.496 14.601 1.00 81.50 276 MET A C 1
ATOM 2152 O O . MET A 1 276 ? -2.540 5.480 14.409 1.00 81.50 276 MET A O 1
ATOM 2156 N N . GLY A 1 277 ? -0.719 6.626 14.969 1.00 86.31 277 GLY A N 1
ATOM 2157 C CA . GLY A 1 277 ? -1.437 7.877 15.181 1.00 86.31 277 GLY A CA 1
ATOM 2158 C C . GLY A 1 277 ? -2.376 7.835 16.395 1.00 86.31 277 GLY A C 1
ATOM 2159 O O . GLY A 1 277 ? -2.082 7.254 17.439 1.00 86.31 277 GLY A O 1
ATOM 2160 N N . GLN A 1 278 ? -3.514 8.522 16.306 1.00 89.00 278 GLN A N 1
ATOM 2161 C CA . GLN A 1 278 ? -4.446 8.672 17.430 1.00 89.00 278 GLN A CA 1
ATOM 2162 C C . GLN A 1 278 ? -5.523 7.582 17.423 1.00 89.00 278 GLN A C 1
ATOM 2164 O O . GLN A 1 278 ? -6.590 7.749 16.831 1.00 89.00 278 GLN A O 1
ATOM 2169 N N . LEU A 1 279 ? -5.269 6.486 18.139 1.00 87.94 279 LEU A N 1
ATOM 2170 C CA . LEU A 1 279 ? -6.207 5.369 18.278 1.00 87.94 279 LEU A CA 1
ATOM 2171 C C . LEU A 1 279 ? -6.620 5.129 19.736 1.00 87.94 279 LEU A C 1
ATOM 2173 O O . LEU A 1 279 ? -5.845 5.303 20.678 1.00 87.94 279 LEU A O 1
ATOM 2177 N N . THR A 1 280 ? -7.853 4.661 19.915 1.00 89.50 280 THR A N 1
ATOM 2178 C CA . THR A 1 280 ? -8.329 4.049 21.167 1.00 89.50 280 THR A CA 1
ATOM 2179 C C . THR A 1 280 ? -7.733 2.650 21.355 1.00 89.50 280 THR A C 1
ATOM 2181 O O . THR A 1 280 ? -7.257 2.032 20.401 1.00 89.50 280 THR A O 1
ATOM 2184 N N . GLY A 1 281 ? -7.789 2.107 22.572 1.00 88.62 281 GLY A N 1
ATOM 2185 C CA . GLY A 1 281 ? -7.345 0.747 22.875 1.00 88.62 281 GLY A CA 1
ATOM 2186 C C . GLY A 1 281 ? -8.098 -0.307 22.062 1.00 88.62 281 GLY A C 1
ATOM 2187 O O . GLY A 1 281 ? -7.488 -1.251 21.565 1.00 88.62 281 GLY A O 1
ATOM 2188 N N . LEU A 1 282 ? -9.403 -0.107 21.841 1.00 90.19 282 LEU A N 1
ATOM 2189 C CA . LEU A 1 282 ? -10.184 -0.979 20.965 1.00 90.19 282 LEU A CA 1
ATOM 2190 C C . LEU A 1 282 ? -9.711 -0.892 19.511 1.00 90.19 282 LEU A C 1
ATOM 2192 O O . LEU A 1 282 ? -9.522 -1.925 18.879 1.00 90.19 282 LEU A O 1
ATOM 2196 N N . GLN A 1 283 ? -9.503 0.316 18.981 1.00 92.94 283 GLN A N 1
ATOM 2197 C CA . GLN A 1 283 ? -9.030 0.474 17.605 1.00 92.94 283 GLN A CA 1
ATOM 2198 C C . GLN A 1 283 ? -7.656 -0.175 17.409 1.00 92.94 283 GLN A C 1
ATOM 2200 O O . GLN A 1 283 ? -7.493 -0.920 16.449 1.00 92.94 283 GLN A O 1
ATOM 2205 N N . ARG A 1 284 ? -6.715 0.012 18.348 1.00 93.06 284 ARG A N 1
ATOM 2206 C CA . ARG A 1 284 ? -5.418 -0.688 18.326 1.00 93.06 284 ARG A CA 1
ATOM 2207 C C . ARG A 1 284 ? -5.586 -2.204 18.305 1.00 93.06 284 ARG A C 1
ATOM 2209 O O . ARG A 1 284 ? -4.969 -2.861 17.475 1.00 93.06 284 ARG A O 1
ATOM 2216 N N . LYS A 1 285 ? -6.455 -2.755 19.163 1.00 94.69 285 LYS A N 1
ATOM 2217 C CA . LYS A 1 285 ? -6.747 -4.196 19.183 1.00 94.69 285 LYS A CA 1
ATOM 2218 C C . LYS A 1 285 ? -7.248 -4.682 17.818 1.00 94.69 285 LYS A C 1
ATOM 2220 O O . LYS A 1 285 ? -6.742 -5.675 17.313 1.00 94.69 285 LYS A O 1
ATOM 2225 N N . ILE A 1 286 ? -8.218 -3.991 17.217 1.00 96.88 286 ILE A N 1
ATOM 2226 C CA . ILE A 1 286 ? -8.786 -4.379 15.917 1.00 96.88 286 ILE A CA 1
ATOM 2227 C C . ILE A 1 286 ? -7.740 -4.275 14.799 1.00 96.88 286 ILE A C 1
ATOM 2229 O O . ILE A 1 286 ? -7.623 -5.201 14.004 1.00 96.88 286 ILE A O 1
ATOM 2233 N N . VAL A 1 287 ? -6.942 -3.201 14.760 1.00 96.56 287 VAL A N 1
ATOM 2234 C CA . VAL A 1 287 ? -5.831 -3.045 13.800 1.00 96.56 287 VAL A CA 1
ATOM 2235 C C . VAL A 1 287 ? -4.811 -4.172 13.940 1.00 96.56 287 VAL A C 1
ATOM 2237 O O . VAL A 1 287 ? -4.422 -4.778 12.943 1.00 96.56 287 VAL A O 1
ATOM 2240 N N . GLN A 1 288 ? -4.435 -4.515 15.172 1.00 96.88 288 GLN A N 1
ATOM 2241 C CA . GLN A 1 288 ? -3.534 -5.630 15.435 1.00 96.88 288 GLN A CA 1
ATOM 2242 C C . GLN A 1 288 ? -4.130 -6.961 14.961 1.00 96.88 288 GLN A C 1
ATOM 2244 O O . GLN A 1 288 ? -3.475 -7.677 14.213 1.00 96.88 288 GLN A O 1
ATOM 2249 N N . MET A 1 289 ? -5.395 -7.250 15.291 1.00 98.25 289 MET A N 1
ATOM 2250 C CA . MET A 1 289 ? -6.085 -8.455 14.814 1.00 98.25 289 MET A CA 1
ATOM 2251 C C . MET A 1 289 ? -6.115 -8.536 13.282 1.00 98.25 289 MET A C 1
ATOM 2253 O O . MET A 1 289 ? -5.911 -9.615 12.731 1.00 98.25 289 MET A O 1
ATOM 2257 N N . MET A 1 290 ? -6.343 -7.414 12.588 1.00 98.25 290 MET A N 1
ATOM 2258 C CA . MET A 1 290 ? -6.337 -7.366 11.122 1.00 98.25 290 MET A CA 1
ATOM 2259 C C . MET A 1 290 ? -4.965 -7.736 10.554 1.00 98.25 290 MET A C 1
ATOM 2261 O O . MET A 1 290 ? -4.875 -8.619 9.701 1.00 98.25 290 MET A O 1
ATOM 2265 N N . ASN A 1 291 ? -3.896 -7.111 11.050 1.00 97.88 291 ASN A N 1
ATOM 2266 C CA . ASN A 1 291 ? -2.536 -7.407 10.598 1.00 97.88 291 ASN A CA 1
ATOM 2267 C C . ASN A 1 291 ? -2.101 -8.838 10.964 1.00 97.88 291 ASN A C 1
ATOM 2269 O O . ASN A 1 291 ? -1.438 -9.500 10.169 1.00 97.88 291 ASN A O 1
ATOM 2273 N N . ASP A 1 292 ? -2.496 -9.347 12.132 1.00 98.06 292 ASP A N 1
ATOM 2274 C CA . ASP A 1 292 ? -2.187 -10.710 12.579 1.00 98.06 292 ASP A CA 1
ATOM 2275 C C . ASP A 1 292 ? -2.863 -11.762 11.692 1.00 98.06 292 ASP A C 1
ATOM 2277 O O . ASP A 1 292 ? -2.210 -12.708 11.255 1.00 98.06 292 ASP A O 1
ATOM 2281 N N . GLN A 1 293 ? -4.146 -11.575 11.367 1.00 97.94 293 GLN A N 1
ATOM 2282 C CA . GLN A 1 293 ? -4.878 -12.477 10.474 1.00 97.94 293 GLN A CA 1
ATOM 2283 C C . GLN A 1 293 ? -4.304 -12.459 9.054 1.00 97.94 293 GLN A C 1
ATOM 2285 O O . GLN A 1 293 ? -4.105 -13.515 8.460 1.00 97.94 293 GLN A O 1
ATOM 2290 N N . VAL A 1 294 ? -3.969 -11.280 8.521 1.00 97.81 294 VAL A N 1
ATOM 2291 C CA . VAL A 1 294 ? -3.361 -11.155 7.186 1.00 97.81 294 VAL A CA 1
ATOM 2292 C C . VAL A 1 294 ? -1.985 -11.823 7.128 1.00 97.81 294 VAL A C 1
ATOM 2294 O O . VAL A 1 294 ? -1.697 -12.553 6.181 1.00 97.81 294 VAL A O 1
ATOM 2297 N N . ARG A 1 295 ? -1.159 -11.676 8.171 1.00 96.56 295 ARG A N 1
ATOM 2298 C CA . ARG A 1 295 ? 0.097 -12.436 8.294 1.00 96.56 295 ARG A CA 1
ATOM 2299 C C . ARG A 1 295 ? -0.146 -13.941 8.397 1.00 96.56 295 ARG A C 1
ATOM 2301 O O . ARG A 1 295 ? 0.582 -14.711 7.777 1.00 96.56 295 ARG A O 1
ATOM 2308 N N . GLY A 1 296 ? -1.189 -14.363 9.113 1.00 96.88 296 GLY A N 1
ATOM 2309 C CA . GLY A 1 296 ? -1.617 -15.762 9.195 1.00 96.88 296 GLY A CA 1
ATOM 2310 C C . GLY A 1 296 ? -2.013 -16.373 7.843 1.00 96.88 296 GLY A C 1
ATOM 2311 O O . GLY A 1 296 ? -1.860 -17.576 7.656 1.00 96.88 296 GLY A O 1
ATOM 2312 N N . LEU A 1 297 ? -2.442 -15.548 6.881 1.00 96.38 297 LEU A N 1
ATOM 2313 C CA . LEU A 1 297 ? -2.705 -15.946 5.491 1.00 96.38 297 LEU A CA 1
ATOM 2314 C C . LEU A 1 297 ? -1.437 -16.008 4.618 1.00 96.38 297 LEU A C 1
ATOM 2316 O O . LEU A 1 297 ? -1.522 -16.330 3.436 1.00 96.38 297 LEU A O 1
ATOM 2320 N N . GLY A 1 298 ? -0.262 -15.717 5.183 1.00 93.81 298 GLY A N 1
ATOM 2321 C CA . GLY A 1 298 ? 1.028 -15.798 4.497 1.00 93.81 298 GLY A CA 1
ATOM 2322 C C . GLY A 1 298 ? 1.559 -14.471 3.954 1.00 93.81 298 GLY A C 1
ATOM 2323 O O . GLY A 1 298 ? 2.580 -14.479 3.269 1.00 93.81 298 GLY A O 1
ATOM 2324 N N . TYR A 1 299 ? 0.924 -13.333 4.254 1.00 94.69 299 TYR A N 1
ATOM 2325 C CA . TYR A 1 299 ? 1.450 -12.021 3.869 1.00 94.69 299 TYR A CA 1
ATOM 2326 C C . TYR A 1 299 ? 2.742 -11.691 4.634 1.00 94.69 299 TYR A C 1
ATOM 2328 O O . TYR A 1 299 ? 2.774 -11.711 5.865 1.00 94.69 299 TYR A O 1
ATOM 2336 N N . GLN A 1 300 ? 3.806 -11.350 3.900 1.00 91.19 300 GLN A N 1
ATOM 2337 C CA . GLN A 1 300 ? 5.145 -11.095 4.459 1.00 91.19 300 GLN A CA 1
ATOM 2338 C C . GLN A 1 300 ? 5.592 -9.630 4.352 1.00 91.19 300 GLN A C 1
ATOM 2340 O O . GLN A 1 300 ? 6.669 -9.290 4.831 1.00 91.19 300 GLN A O 1
ATOM 2345 N N . GLY A 1 301 ? 4.773 -8.746 3.773 1.00 91.69 301 GLY A N 1
ATOM 2346 C CA . GLY A 1 301 ? 5.100 -7.330 3.557 1.00 91.69 301 GLY A CA 1
ATOM 2347 C C . GLY A 1 301 ? 4.953 -6.432 4.797 1.00 91.69 301 GLY A C 1
ATOM 2348 O O . GLY A 1 301 ? 4.863 -5.213 4.664 1.00 91.69 301 GLY A O 1
ATOM 2349 N N . GLY A 1 302 ? 4.877 -7.005 6.002 1.00 92.12 302 GLY A N 1
ATOM 2350 C CA . GLY A 1 302 ? 4.680 -6.273 7.258 1.00 92.12 302 GLY A CA 1
ATOM 2351 C C . GLY A 1 302 ? 3.205 -6.068 7.610 1.00 92.12 302 GLY A C 1
ATOM 2352 O O . GLY A 1 302 ? 2.432 -7.025 7.623 1.00 92.12 302 GLY A O 1
ATOM 2353 N N . ASN A 1 303 ? 2.819 -4.827 7.912 1.00 95.00 303 ASN A N 1
ATOM 2354 C CA . ASN A 1 303 ? 1.425 -4.458 8.169 1.00 95.00 303 ASN A CA 1
ATOM 2355 C C . ASN A 1 303 ? 0.730 -4.022 6.871 1.00 95.00 303 ASN A C 1
ATOM 2357 O O . ASN A 1 303 ? 1.374 -3.524 5.945 1.00 95.00 303 ASN A O 1
ATOM 2361 N N . VAL A 1 304 ? -0.588 -4.215 6.809 1.00 96.56 304 VAL A N 1
ATOM 2362 C CA . VAL A 1 304 ? -1.460 -3.687 5.742 1.00 96.56 304 VAL A CA 1
ATOM 2363 C C . VAL A 1 304 ? -2.327 -2.527 6.226 1.00 96.56 304 VAL A C 1
ATOM 2365 O O . VAL A 1 304 ? -2.773 -1.729 5.410 1.00 96.56 304 VAL A O 1
ATOM 2368 N N . VAL A 1 305 ? -2.547 -2.423 7.538 1.00 96.44 305 VAL A N 1
ATOM 2369 C CA . VAL A 1 305 ? -3.198 -1.291 8.209 1.00 96.44 305 VAL A CA 1
ATOM 2370 C C . VAL A 1 305 ? -2.193 -0.693 9.191 1.00 96.44 305 VAL A C 1
ATOM 2372 O O . VAL A 1 305 ? -1.640 -1.438 10.005 1.00 96.44 305 VAL A O 1
ATOM 2375 N N . HIS A 1 306 ? -1.966 0.619 9.122 1.00 92.06 306 HIS A N 1
ATOM 2376 C CA . HIS A 1 306 ? -1.018 1.344 9.978 1.00 92.06 306 HIS A CA 1
ATOM 2377 C C . HIS A 1 306 ? -1.740 2.255 10.959 1.00 92.06 306 HIS A C 1
ATOM 2379 O O . HIS A 1 306 ? -2.673 2.971 10.533 1.00 92.06 306 HIS A O 1
#